Protein AF-A0A704MMH8-F1 (afdb_monomer)

Organism: Salmonella enteritidis (NCBI:txid149539)

Structure (mmCIF, N/CA/C/O backbone):
data_AF-A0A704MMH8-F1
#
_entry.id   AF-A0A704MMH8-F1
#
loop_
_atom_site.group_PDB
_atom_site.id
_atom_site.type_symbol
_atom_site.label_atom_id
_atom_site.label_alt_id
_atom_site.label_comp_id
_atom_site.label_asym_id
_atom_site.label_entity_id
_atom_site.label_seq_id
_atom_site.pdbx_PDB_ins_code
_atom_site.Cartn_x
_atom_site.Cartn_y
_atom_site.Cartn_z
_atom_site.occupancy
_atom_site.B_iso_or_equiv
_atom_site.auth_seq_id
_atom_site.auth_comp_id
_atom_site.auth_asym_id
_atom_site.auth_atom_id
_atom_site.pdbx_PDB_model_num
ATOM 1 N N . PHE A 1 1 ? -13.228 -9.363 5.019 1.00 64.56 1 PHE A N 1
ATOM 2 C CA . PHE A 1 1 ? -12.837 -8.396 3.980 1.00 64.56 1 PHE A CA 1
ATOM 3 C C . PHE A 1 1 ? -13.178 -9.003 2.636 1.00 64.56 1 PHE A C 1
ATOM 5 O O . PHE A 1 1 ? -12.775 -10.133 2.388 1.00 64.56 1 PHE A O 1
ATOM 12 N N . ASP A 1 2 ? -13.989 -8.310 1.846 1.00 68.62 2 ASP A N 1
ATOM 13 C CA . ASP A 1 2 ? -14.517 -8.799 0.573 1.00 68.62 2 ASP A CA 1
ATOM 14 C C . ASP A 1 2 ? -13.722 -8.153 -0.567 1.00 68.62 2 ASP A C 1
ATOM 16 O O . ASP A 1 2 ? -13.840 -6.949 -0.793 1.00 68.62 2 ASP A O 1
ATOM 20 N N . ARG A 1 3 ? -12.844 -8.932 -1.209 1.00 72.62 3 ARG A N 1
ATOM 21 C CA . ARG A 1 3 ? -11.916 -8.422 -2.233 1.00 72.62 3 ARG A CA 1
ATOM 22 C C . ARG A 1 3 ? -12.641 -7.973 -3.492 1.00 72.62 3 ARG A C 1
ATOM 24 O O . ARG A 1 3 ? -12.221 -7.005 -4.108 1.00 72.62 3 ARG A O 1
ATOM 31 N N . GLU A 1 4 ? -13.731 -8.652 -3.834 1.00 70.75 4 GLU A N 1
ATOM 32 C CA . GLU A 1 4 ? -14.473 -8.438 -5.080 1.00 70.75 4 GLU A CA 1
ATOM 33 C C . GLU A 1 4 ? -15.252 -7.119 -5.075 1.00 70.75 4 GLU A C 1
ATOM 35 O O . GLU A 1 4 ? -15.656 -6.624 -6.123 1.00 70.75 4 GLU A O 1
ATOM 40 N N . LYS A 1 5 ? -15.443 -6.520 -3.894 1.00 70.69 5 LYS A N 1
ATOM 41 C CA . LYS A 1 5 ? -16.101 -5.218 -3.733 1.00 70.69 5 LYS A CA 1
ATOM 42 C C . LYS A 1 5 ? -15.167 -4.025 -3.889 1.00 70.69 5 LYS A C 1
ATOM 44 O O . LYS A 1 5 ? -15.641 -2.891 -3.864 1.00 70.69 5 LYS A O 1
ATOM 49 N N . LEU A 1 6 ? -13.862 -4.256 -3.995 1.00 72.88 6 LEU A N 1
ATOM 50 C CA . LEU A 1 6 ? -12.906 -3.194 -4.258 1.00 72.88 6 LEU A CA 1
ATOM 51 C C . LEU A 1 6 ? -12.642 -3.114 -5.758 1.00 72.88 6 LEU A C 1
ATOM 53 O O . LEU A 1 6 ? -12.224 -4.090 -6.371 1.00 72.88 6 LEU A O 1
ATOM 57 N N . ASP A 1 7 ? -12.861 -1.932 -6.327 1.00 77.81 7 ASP A N 1
ATOM 58 C CA . ASP A 1 7 ? -12.500 -1.621 -7.709 1.00 77.81 7 ASP A CA 1
ATOM 59 C C . ASP A 1 7 ? -10.983 -1.395 -7.801 1.00 77.81 7 ASP A C 1
ATOM 61 O O . ASP A 1 7 ? -10.480 -0.270 -7.742 1.00 77.81 7 ASP A O 1
ATOM 65 N N . VAL A 1 8 ? -10.241 -2.503 -7.793 1.00 83.88 8 VAL A N 1
ATOM 66 C CA . VAL A 1 8 ? -8.775 -2.538 -7.763 1.00 83.88 8 VAL A CA 1
ATOM 67 C C . VAL A 1 8 ? -8.251 -3.395 -8.899 1.00 83.88 8 VAL A C 1
ATOM 69 O O . VAL A 1 8 ? -8.854 -4.389 -9.296 1.00 83.88 8 VAL A O 1
ATOM 72 N N . TYR A 1 9 ? -7.082 -3.025 -9.402 1.00 85.00 9 TYR A N 1
ATOM 73 C CA . TYR A 1 9 ? -6.394 -3.799 -10.415 1.00 85.00 9 TYR A CA 1
ATOM 74 C C . TYR A 1 9 ? -5.777 -5.063 -9.814 1.00 85.00 9 TYR A C 1
ATOM 76 O O . TYR A 1 9 ? -5.011 -5.000 -8.847 1.00 85.00 9 TYR A O 1
ATOM 84 N N . ASP A 1 10 ? -6.099 -6.203 -10.425 1.00 82.25 10 ASP A N 1
ATOM 85 C CA . ASP A 1 10 ? -5.516 -7.503 -10.105 1.00 82.25 10 ASP A CA 1
ATOM 86 C C . ASP A 1 10 ? -4.273 -7.739 -10.973 1.00 82.25 10 ASP A C 1
ATOM 88 O O . ASP A 1 10 ? -4.335 -8.249 -12.095 1.00 82.25 10 ASP A O 1
ATOM 92 N N . GLY A 1 11 ? -3.124 -7.270 -10.486 1.00 84.62 11 GLY A N 1
ATOM 93 C CA . GLY A 1 11 ? -1.862 -7.411 -11.194 1.00 84.62 11 GLY A CA 1
ATOM 94 C C . GLY A 1 11 ? -0.656 -6.899 -10.417 1.00 84.62 11 GLY A C 1
ATOM 95 O O . GLY A 1 11 ? -0.699 -6.652 -9.214 1.00 84.62 11 GLY A O 1
ATOM 96 N N . ILE A 1 12 ? 0.462 -6.765 -11.130 1.00 86.75 12 ILE A N 1
ATOM 97 C CA . ILE A 1 12 ? 1.736 -6.328 -10.556 1.00 86.75 12 ILE A CA 1
ATOM 98 C C . ILE A 1 12 ? 1.635 -4.860 -10.126 1.00 86.75 12 ILE A C 1
ATOM 100 O O . ILE A 1 12 ? 1.254 -3.997 -10.918 1.00 86.75 12 ILE A O 1
ATOM 104 N N . ILE A 1 13 ? 2.056 -4.588 -8.891 1.00 87.88 13 ILE A N 1
ATOM 105 C CA . ILE A 1 13 ? 2.266 -3.230 -8.377 1.00 87.88 13 ILE A CA 1
ATOM 106 C C . ILE A 1 13 ? 3.458 -2.618 -9.116 1.00 87.88 13 ILE A C 1
ATOM 108 O O . ILE A 1 13 ? 4.586 -3.088 -8.981 1.00 87.88 13 ILE A O 1
ATOM 112 N N . GLY A 1 14 ? 3.234 -1.572 -9.901 1.00 82.19 14 GLY A N 1
ATOM 113 C CA . GLY A 1 14 ? 4.299 -0.935 -10.661 1.00 82.19 14 GLY A CA 1
ATOM 114 C C . GLY A 1 14 ? 3.863 0.367 -11.312 1.00 82.19 14 GLY A C 1
ATOM 115 O O . GLY A 1 14 ? 2.699 0.763 -11.249 1.00 82.19 14 GLY A O 1
ATOM 116 N N . ASN A 1 15 ? 4.818 1.027 -11.968 1.00 75.38 15 ASN A N 1
ATOM 117 C CA . ASN A 1 15 ? 4.603 2.295 -12.664 1.00 75.38 15 ASN A CA 1
ATOM 118 C C . ASN A 1 15 ? 3.750 2.080 -13.923 1.00 75.38 15 ASN A C 1
ATOM 120 O O . ASN A 1 15 ? 4.253 2.085 -15.048 1.00 75.38 15 ASN A O 1
ATOM 124 N N . ASN A 1 16 ? 2.452 1.854 -13.730 1.00 80.06 16 ASN A N 1
ATOM 125 C CA . ASN A 1 16 ? 1.509 1.686 -14.815 1.00 80.06 16 ASN A CA 1
ATOM 126 C C . ASN A 1 16 ? 1.147 3.054 -15.389 1.00 80.06 16 ASN A C 1
ATOM 128 O O . ASN A 1 16 ? 0.755 3.962 -14.659 1.00 80.06 16 ASN A O 1
ATOM 132 N N . LEU A 1 17 ? 1.274 3.209 -16.706 1.00 78.19 17 LEU A N 1
ATOM 133 C CA . LEU A 1 17 ? 0.898 4.455 -17.372 1.00 78.19 17 LEU A CA 1
ATOM 134 C C . LEU A 1 17 ? -0.617 4.675 -17.338 1.00 78.19 17 LEU A C 1
ATOM 136 O O . LEU A 1 17 ? -1.048 5.822 -17.304 1.00 78.19 17 LEU A O 1
ATOM 140 N N . ASP A 1 18 ? -1.404 3.601 -17.288 1.00 80.81 18 ASP A N 1
ATOM 141 C CA . ASP A 1 18 ? -2.860 3.659 -17.191 1.00 80.81 18 ASP A CA 1
ATOM 142 C C . ASP A 1 18 ? -3.286 3.852 -15.718 1.00 80.81 18 ASP A C 1
ATOM 144 O O . ASP A 1 18 ? -3.025 2.960 -14.900 1.00 80.81 18 ASP A O 1
ATOM 148 N N . PRO A 1 19 ? -3.898 4.995 -15.340 1.00 78.69 19 PRO A N 1
ATOM 149 C CA . PRO A 1 19 ? -4.248 5.283 -13.949 1.00 78.69 19 PRO A CA 1
ATOM 150 C C . PRO A 1 19 ? -5.188 4.254 -13.314 1.00 78.69 19 PRO A C 1
ATOM 152 O O . PRO A 1 19 ? -5.055 3.974 -12.120 1.00 78.69 19 PRO A O 1
ATOM 155 N N . LYS A 1 20 ? -6.061 3.606 -14.097 1.00 79.06 20 LYS A N 1
ATOM 156 C CA . LYS A 1 20 ? -6.966 2.553 -13.599 1.00 79.06 20 LYS A CA 1
ATOM 157 C C . LYS A 1 20 ? -6.230 1.326 -13.043 1.00 79.06 20 LYS A C 1
ATOM 159 O O . LYS A 1 20 ? -6.789 0.554 -12.276 1.00 79.06 20 LYS A O 1
ATOM 164 N N . HIS A 1 21 ? -4.963 1.145 -13.416 1.00 85.81 21 HIS A N 1
ATOM 165 C CA . HIS A 1 21 ? -4.121 0.043 -12.955 1.00 85.81 21 HIS A CA 1
ATOM 166 C C . HIS A 1 21 ? -3.190 0.424 -11.795 1.00 85.81 21 HIS A C 1
ATOM 168 O O . HIS A 1 21 ? -2.316 -0.359 -11.423 1.00 85.81 21 HIS A O 1
ATOM 174 N N . ARG A 1 22 ? -3.321 1.637 -11.247 1.00 85.12 22 ARG A N 1
ATOM 175 C CA . ARG A 1 22 ? -2.419 2.151 -10.205 1.00 85.12 22 ARG A CA 1
ATOM 176 C C . ARG A 1 22 ? -2.924 1.932 -8.786 1.00 85.12 22 ARG A C 1
ATOM 178 O O . ARG A 1 22 ? -2.153 2.137 -7.853 1.00 85.12 22 ARG A O 1
ATOM 185 N N . LEU A 1 23 ? -4.182 1.525 -8.612 1.00 88.69 23 LEU A N 1
ATOM 186 C CA . LEU A 1 23 ? -4.711 1.057 -7.335 1.00 88.69 23 LEU A CA 1
ATOM 187 C C . LEU A 1 23 ? -4.742 -0.471 -7.340 1.00 88.69 23 LEU A C 1
ATOM 189 O O . LEU A 1 23 ? -5.455 -1.074 -8.134 1.00 88.69 23 LEU A O 1
ATOM 193 N N . THR A 1 24 ? -3.971 -1.090 -6.456 1.00 89.88 24 THR A N 1
ATOM 194 C CA . THR A 1 24 ? -3.752 -2.543 -6.428 1.00 89.88 24 THR A CA 1
ATOM 195 C C . THR A 1 24 ? -3.948 -3.091 -5.029 1.00 89.88 24 THR A C 1
ATOM 197 O O . THR A 1 24 ? -3.633 -2.425 -4.044 1.00 89.88 24 THR A O 1
ATOM 200 N N . LEU A 1 25 ? -4.452 -4.317 -4.936 1.00 90.25 25 LEU A N 1
ATOM 201 C CA . LEU A 1 25 ? -4.555 -5.062 -3.689 1.00 90.25 25 LEU A CA 1
ATOM 202 C C . LEU A 1 25 ? -3.637 -6.281 -3.777 1.00 90.25 25 LEU A C 1
ATOM 204 O O . LEU A 1 25 ? -3.684 -7.022 -4.754 1.00 90.25 25 LEU A O 1
ATOM 208 N N . SER A 1 26 ? -2.785 -6.502 -2.782 1.00 91.25 26 SER A N 1
ATOM 209 C CA . SER A 1 26 ? -1.818 -7.600 -2.821 1.00 91.25 26 SER A CA 1
ATOM 210 C C . SER A 1 26 ? -1.654 -8.288 -1.478 1.00 91.25 26 SER A C 1
ATOM 212 O O . SER A 1 26 ? -1.543 -7.646 -0.432 1.00 91.25 26 SER A O 1
ATOM 214 N N . ASP A 1 27 ? -1.596 -9.615 -1.536 1.00 92.19 27 ASP A N 1
ATOM 215 C CA . ASP A 1 27 ? -1.151 -10.447 -0.426 1.00 92.19 27 ASP A CA 1
ATOM 216 C C . ASP A 1 27 ? 0.331 -10.231 -0.144 1.00 92.19 27 ASP A C 1
ATOM 218 O O . ASP A 1 27 ? 1.151 -10.120 -1.061 1.00 92.19 27 ASP A O 1
ATOM 222 N N . ILE A 1 28 ? 0.679 -10.215 1.140 1.00 94.81 28 ILE A N 1
ATOM 223 C CA . ILE A 1 28 ? 2.069 -10.090 1.554 1.00 94.81 28 ILE A CA 1
ATOM 224 C C . ILE A 1 28 ? 2.742 -11.448 1.616 1.00 94.81 28 ILE A C 1
ATOM 226 O O . ILE A 1 28 ? 2.326 -12.373 2.315 1.00 94.81 28 ILE A O 1
ATOM 230 N N . SER A 1 29 ? 3.833 -11.538 0.867 1.00 95.25 29 SER A N 1
ATOM 231 C CA . SER A 1 29 ? 4.735 -12.668 0.877 1.00 95.25 29 SER A CA 1
ATOM 232 C C . SER A 1 29 ? 5.761 -12.493 1.987 1.00 95.25 29 SER A C 1
ATOM 234 O O . SER A 1 29 ? 6.582 -11.575 1.989 1.00 95.25 29 SER A O 1
ATOM 236 N N . TYR A 1 30 ? 5.716 -13.409 2.942 1.00 95.06 30 TYR A N 1
ATOM 237 C CA . TYR A 1 30 ? 6.641 -13.450 4.062 1.00 95.06 30 TYR A CA 1
ATOM 238 C C . TYR A 1 30 ? 7.882 -14.254 3.667 1.00 95.06 30 TYR A C 1
ATOM 240 O O . TYR A 1 30 ? 7.824 -15.484 3.635 1.00 95.06 30 TYR A O 1
ATOM 248 N N . MET A 1 31 ? 8.978 -13.568 3.335 1.00 95.12 31 MET A N 1
ATOM 249 C CA . MET A 1 31 ? 10.180 -14.174 2.745 1.00 95.12 31 MET A CA 1
ATOM 250 C C . MET A 1 31 ? 11.439 -13.809 3.530 1.00 95.12 31 MET A C 1
ATOM 252 O O . MET A 1 31 ? 11.634 -12.646 3.884 1.00 95.12 31 MET A O 1
ATOM 256 N N . ASP A 1 32 ? 12.302 -14.792 3.793 1.00 94.19 32 ASP A N 1
ATOM 257 C CA . ASP A 1 32 ? 13.639 -14.528 4.327 1.00 94.19 32 ASP A CA 1
ATOM 258 C C . ASP A 1 32 ? 14.558 -13.895 3.271 1.00 94.19 32 ASP A C 1
ATOM 260 O O . ASP A 1 32 ? 14.278 -13.922 2.070 1.00 94.19 32 ASP A O 1
ATOM 264 N N . ILE A 1 33 ? 15.670 -13.318 3.733 1.00 92.38 33 ILE A N 1
ATOM 265 C CA . ILE A 1 33 ? 16.586 -12.560 2.877 1.00 92.38 33 ILE A CA 1
ATOM 266 C C . ILE A 1 33 ? 17.163 -13.400 1.731 1.00 92.38 33 ILE A C 1
ATOM 268 O O . ILE A 1 33 ? 17.268 -12.890 0.621 1.00 92.38 33 ILE A O 1
ATOM 272 N N . ASN A 1 34 ? 17.434 -14.691 1.943 1.00 94.94 34 ASN A N 1
ATOM 273 C CA . ASN A 1 34 ? 18.022 -15.543 0.908 1.00 94.94 34 ASN A CA 1
ATOM 274 C C . ASN A 1 34 ? 17.016 -15.801 -0.224 1.00 94.94 34 ASN A C 1
ATOM 276 O O . ASN A 1 34 ? 17.377 -15.843 -1.401 1.00 94.94 34 ASN A O 1
ATOM 280 N N . VAL A 1 35 ? 15.730 -15.952 0.115 1.00 95.50 35 VAL A N 1
ATOM 281 C CA . VAL A 1 35 ? 14.655 -16.080 -0.882 1.00 95.50 35 VAL A CA 1
ATOM 282 C C . VAL A 1 35 ? 14.514 -14.790 -1.690 1.00 95.50 35 VAL A C 1
ATOM 284 O O . VAL A 1 35 ? 14.378 -14.848 -2.914 1.00 95.50 35 VAL A O 1
ATOM 287 N N . ILE A 1 36 ? 14.589 -13.632 -1.029 1.00 93.38 36 ILE A N 1
ATOM 288 C CA . ILE A 1 36 ? 14.537 -12.321 -1.691 1.00 93.38 36 ILE A CA 1
ATOM 289 C C . ILE A 1 36 ? 15.719 -12.156 -2.646 1.00 93.38 36 ILE A C 1
ATOM 291 O O . ILE A 1 36 ? 15.515 -11.776 -3.797 1.00 93.38 36 ILE A O 1
ATOM 295 N N . GLU A 1 37 ? 16.933 -12.476 -2.198 1.00 93.94 37 GLU A N 1
ATOM 296 C CA . GLU A 1 37 ? 18.148 -12.415 -3.014 1.00 93.94 37 GLU A CA 1
ATOM 297 C C . GLU A 1 37 ? 18.024 -13.306 -4.252 1.00 93.94 37 GLU A C 1
ATOM 299 O O . GLU A 1 37 ? 18.218 -12.831 -5.370 1.00 93.94 37 GLU A O 1
ATOM 304 N N . CYS A 1 38 ? 17.570 -14.552 -4.089 1.00 95.00 38 CYS A N 1
ATOM 305 C CA . CYS A 1 38 ? 17.352 -15.462 -5.211 1.00 95.00 38 CYS A CA 1
ATOM 306 C C . CYS A 1 38 ? 16.326 -14.914 -6.224 1.00 95.00 38 CYS A C 1
ATOM 308 O O . CYS A 1 38 ? 16.518 -15.010 -7.441 1.00 95.00 38 CYS A O 1
ATOM 310 N N . LEU A 1 39 ? 15.225 -14.314 -5.757 1.00 93.75 39 LEU A N 1
ATOM 311 C CA . LEU A 1 39 ? 14.230 -13.692 -6.638 1.00 93.75 39 LEU A CA 1
ATOM 312 C C . LEU A 1 39 ? 14.785 -12.454 -7.348 1.00 93.75 39 LEU A C 1
ATOM 314 O O . LEU A 1 39 ? 14.569 -12.299 -8.553 1.00 93.75 39 LEU A O 1
ATOM 318 N N . ALA A 1 40 ? 15.524 -11.605 -6.635 1.00 92.00 40 ALA A N 1
ATOM 319 C CA . ALA A 1 40 ? 16.163 -10.425 -7.201 1.00 92.00 40 ALA A CA 1
ATOM 320 C C . ALA A 1 40 ? 17.180 -10.814 -8.284 1.00 92.00 40 ALA A C 1
ATOM 322 O O . ALA A 1 40 ? 17.132 -10.274 -9.389 1.00 92.00 40 ALA A O 1
ATOM 323 N N . GLU A 1 41 ? 18.034 -11.807 -8.029 1.00 92.56 41 GLU A N 1
ATOM 324 C CA . GLU A 1 41 ? 18.988 -12.340 -9.007 1.00 92.56 41 GLU A CA 1
ATOM 325 C C . GLU A 1 41 ? 18.291 -12.879 -10.259 1.00 92.56 41 GLU A C 1
ATOM 327 O O . GLU A 1 41 ? 18.701 -12.576 -11.384 1.00 92.56 41 GLU A O 1
ATOM 332 N N . ARG A 1 42 ? 17.201 -13.639 -10.091 1.00 92.50 42 ARG A N 1
ATOM 333 C CA . ARG A 1 42 ? 16.393 -14.142 -11.213 1.00 92.50 42 ARG A CA 1
ATOM 334 C C . ARG A 1 42 ? 15.792 -13.011 -12.043 1.00 92.50 42 ARG A C 1
ATOM 336 O O . ARG A 1 42 ? 15.833 -13.084 -13.274 1.00 92.50 42 ARG A O 1
ATOM 343 N N . ILE A 1 43 ? 15.252 -11.975 -11.396 1.00 91.12 43 ILE A N 1
ATOM 344 C CA . ILE A 1 43 ? 14.722 -10.787 -12.077 1.00 91.12 43 ILE A CA 1
ATOM 345 C C . ILE A 1 43 ? 15.854 -10.104 -12.851 1.00 91.12 43 ILE A C 1
ATOM 347 O O . ILE A 1 43 ? 15.756 -9.961 -14.067 1.00 91.12 43 ILE A O 1
ATOM 351 N N . LEU A 1 44 ? 16.960 -9.753 -12.195 1.00 89.12 44 LEU A N 1
ATOM 352 C CA . LEU A 1 44 ? 18.075 -9.031 -12.816 1.00 89.12 44 LEU A CA 1
ATOM 353 C C . LEU A 1 44 ? 18.706 -9.807 -13.981 1.00 89.12 44 LEU A C 1
ATOM 355 O O . LEU A 1 44 ? 19.016 -9.220 -15.019 1.00 89.12 44 LEU A O 1
ATOM 359 N N . SER A 1 45 ? 18.833 -11.130 -13.859 1.00 90.12 45 SER A N 1
ATOM 360 C CA . SER A 1 45 ? 19.408 -11.994 -14.899 1.00 90.12 45 SER A CA 1
ATOM 361 C C . SER A 1 45 ? 18.595 -11.970 -16.193 1.00 90.12 45 SER A C 1
ATOM 363 O O . SER A 1 45 ? 19.168 -11.875 -17.284 1.00 90.12 45 SER A O 1
ATOM 365 N N . ARG A 1 46 ? 17.257 -11.977 -16.080 1.00 89.12 46 ARG A N 1
ATOM 366 C CA . ARG A 1 46 ? 16.328 -11.867 -17.219 1.00 89.12 46 ARG A CA 1
ATOM 367 C C . ARG A 1 46 ? 16.530 -10.574 -18.011 1.00 89.12 46 ARG A C 1
ATOM 369 O O . ARG A 1 46 ? 16.301 -10.558 -19.218 1.00 89.12 46 ARG A O 1
ATOM 376 N N . TYR A 1 47 ? 16.989 -9.517 -17.347 1.00 86.81 47 TYR A N 1
ATOM 377 C CA . TYR A 1 47 ? 17.190 -8.193 -17.927 1.00 86.81 47 TYR A CA 1
ATOM 378 C C . TYR A 1 47 ? 18.670 -7.797 -18.053 1.00 86.81 47 TYR A C 1
ATOM 380 O O . TYR A 1 47 ? 18.985 -6.629 -18.268 1.00 86.81 47 TYR A O 1
ATOM 388 N N . SER A 1 48 ? 19.596 -8.757 -17.984 1.00 83.69 48 SER A N 1
ATOM 389 C CA . SER A 1 48 ? 21.048 -8.512 -18.055 1.00 83.69 48 SER A CA 1
ATOM 390 C C . SER A 1 48 ? 21.499 -7.755 -19.317 1.00 83.69 48 SER A C 1
ATOM 392 O O . SER A 1 48 ? 22.490 -7.023 -19.291 1.00 83.69 48 SER A O 1
ATOM 394 N N . PHE A 1 49 ? 20.740 -7.855 -20.413 1.00 81.12 49 PHE A N 1
ATOM 395 C CA . PHE A 1 49 ? 20.973 -7.108 -21.652 1.00 81.12 49 PHE A CA 1
ATOM 396 C C . PHE A 1 49 ? 20.746 -5.591 -21.516 1.00 81.12 49 PHE A C 1
ATOM 398 O O . PHE A 1 49 ? 21.327 -4.828 -22.285 1.00 81.12 49 PHE A O 1
ATOM 405 N N . ILE A 1 50 ? 19.938 -5.139 -20.548 1.00 80.06 50 ILE A N 1
ATOM 406 C CA . ILE A 1 50 ? 19.676 -3.711 -20.304 1.00 80.06 50 ILE A CA 1
ATOM 407 C C . ILE A 1 50 ? 20.976 -2.994 -19.924 1.00 80.06 50 ILE A C 1
ATOM 409 O O . ILE A 1 50 ? 21.224 -1.886 -20.392 1.00 80.06 50 ILE A O 1
ATOM 413 N N . LYS A 1 51 ? 21.856 -3.645 -19.151 1.00 76.25 51 LYS A N 1
ATOM 414 C CA . LYS A 1 51 ? 23.177 -3.092 -18.814 1.00 76.25 51 LYS A CA 1
ATOM 415 C C . LYS A 1 51 ? 24.000 -2.806 -20.073 1.00 76.25 51 LYS A C 1
ATOM 417 O O . LYS A 1 51 ? 24.534 -1.713 -20.213 1.00 76.25 51 LYS A O 1
ATOM 422 N N . LYS A 1 52 ? 24.043 -3.760 -21.010 1.00 77.00 52 LYS A N 1
ATOM 423 C CA . LYS A 1 52 ? 24.749 -3.611 -22.296 1.00 77.00 52 LYS A CA 1
ATOM 424 C C . LYS A 1 52 ? 24.154 -2.489 -23.150 1.00 77.00 52 LYS A C 1
ATOM 426 O O . LYS A 1 52 ? 24.891 -1.732 -23.771 1.00 77.00 52 LYS A O 1
ATOM 431 N N . TYR A 1 53 ? 22.826 -2.350 -23.131 1.00 73.81 53 TYR A N 1
ATOM 432 C CA . TYR A 1 53 ? 22.122 -1.253 -23.796 1.00 73.81 53 TYR A CA 1
ATOM 433 C C . TYR A 1 53 ? 22.535 0.122 -23.247 1.00 73.81 53 TYR A C 1
ATOM 435 O O . TYR A 1 53 ? 22.954 0.975 -24.022 1.00 73.81 53 TYR A O 1
ATOM 443 N N . TYR A 1 54 ? 22.518 0.325 -21.924 1.00 69.94 54 TYR A N 1
ATOM 444 C CA . TYR A 1 54 ? 22.959 1.592 -21.315 1.00 69.94 54 TYR A CA 1
ATOM 445 C C . TYR A 1 54 ? 24.455 1.876 -21.497 1.00 69.94 54 TYR A C 1
ATOM 447 O O . TYR A 1 54 ? 24.856 3.036 -21.539 1.00 69.94 54 TYR A O 1
ATOM 455 N N . MET A 1 55 ? 25.284 0.837 -21.627 1.00 74.50 55 MET A N 1
ATOM 456 C CA . MET A 1 55 ? 26.713 0.977 -21.931 1.00 74.50 55 MET A CA 1
ATOM 457 C C . MET A 1 55 ? 26.992 1.285 -23.415 1.00 74.50 55 MET A C 1
ATOM 459 O O . MET A 1 55 ? 28.150 1.324 -23.816 1.00 74.50 55 MET A O 1
ATOM 463 N N . ASN A 1 56 ? 25.953 1.529 -24.226 1.00 69.25 56 ASN A N 1
ATOM 464 C CA . ASN A 1 56 ? 26.031 1.767 -25.672 1.00 69.25 56 ASN A CA 1
ATOM 465 C C . ASN A 1 56 ? 26.682 0.617 -26.465 1.00 69.25 56 ASN A C 1
ATOM 467 O O . ASN A 1 56 ? 27.062 0.797 -27.620 1.00 69.25 56 ASN A O 1
ATOM 471 N N . GLU A 1 57 ? 26.766 -0.585 -25.887 1.00 69.56 57 GLU A N 1
ATOM 472 C CA . GLU A 1 57 ? 27.222 -1.796 -26.588 1.00 69.56 57 GLU A CA 1
ATOM 473 C C . GLU A 1 57 ? 26.156 -2.316 -27.571 1.00 69.56 57 GLU A C 1
ATOM 475 O O . GLU A 1 57 ? 26.422 -3.187 -28.398 1.00 69.56 57 GLU A O 1
ATOM 480 N N . ILE A 1 58 ? 24.933 -1.783 -27.481 1.00 64.56 58 ILE A N 1
ATOM 481 C CA . ILE A 1 58 ? 23.802 -2.056 -28.368 1.00 64.56 58 ILE A CA 1
ATOM 482 C C . ILE A 1 58 ? 23.245 -0.703 -28.828 1.00 64.56 58 ILE A C 1
ATOM 484 O O . ILE A 1 58 ? 22.696 0.044 -28.022 1.00 64.56 58 ILE A O 1
ATOM 488 N N . ILE A 1 59 ? 23.363 -0.386 -30.120 1.00 58.19 59 ILE A N 1
ATOM 489 C CA . ILE A 1 59 ? 22.857 0.866 -30.705 1.00 58.19 59 ILE A CA 1
ATOM 490 C C . ILE A 1 59 ?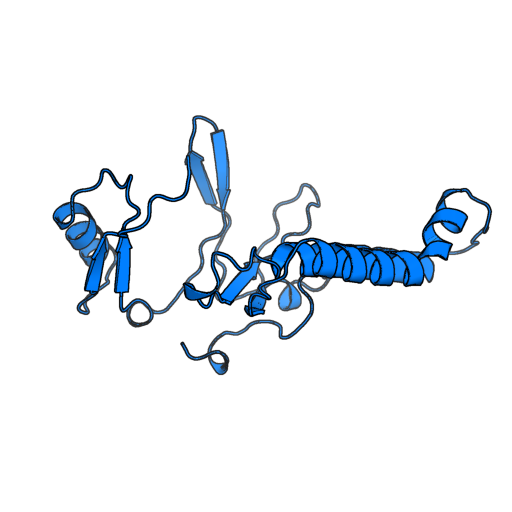 21.415 0.648 -31.179 1.00 58.19 59 ILE A C 1
ATOM 492 O O . ILE A 1 59 ? 21.146 -0.297 -31.919 1.00 58.19 59 ILE A O 1
ATOM 496 N N . SER A 1 60 ? 20.486 1.523 -30.782 1.00 57.12 60 SER A N 1
ATOM 497 C CA . SER A 1 60 ? 19.095 1.499 -31.255 1.00 57.12 60 SER A CA 1
ATOM 498 C C . SER A 1 60 ? 18.726 2.768 -32.018 1.00 57.12 60 SER A C 1
ATOM 500 O O . SER A 1 60 ? 19.107 3.869 -31.629 1.00 57.12 60 SER A O 1
ATOM 502 N N . THR A 1 61 ? 17.982 2.604 -33.114 1.00 57.47 61 THR A N 1
ATOM 503 C CA . THR A 1 61 ? 17.747 3.627 -34.144 1.00 57.47 61 THR A CA 1
ATOM 504 C C . THR A 1 61 ? 16.302 4.131 -34.258 1.00 57.47 61 THR A C 1
ATOM 506 O O . THR A 1 61 ? 15.986 4.785 -35.248 1.00 57.47 61 THR A O 1
ATOM 509 N N . SER A 1 62 ? 15.391 3.918 -33.296 1.00 53.16 62 SER A N 1
ATOM 510 C CA . SER A 1 62 ? 14.057 4.551 -33.410 1.00 53.16 62 SER A CA 1
ATOM 511 C C . SER A 1 62 ? 13.276 4.771 -32.107 1.00 53.16 62 SER A C 1
ATOM 513 O O . SER A 1 62 ? 13.534 4.145 -31.082 1.00 53.16 62 SER A O 1
ATOM 515 N N . LYS A 1 63 ? 12.326 5.721 -32.202 1.00 54.09 63 LYS A N 1
ATOM 516 C CA . LYS A 1 63 ? 11.344 6.184 -31.205 1.00 54.09 63 LYS A CA 1
ATOM 517 C C . LYS A 1 63 ? 10.678 5.018 -30.448 1.00 54.09 63 LYS A C 1
ATOM 519 O O . LYS A 1 63 ? 10.100 4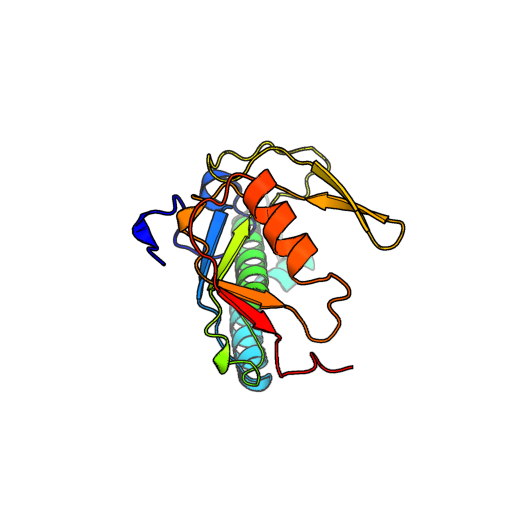.149 -31.085 1.00 54.09 63 LYS A O 1
ATOM 524 N N . PHE A 1 64 ? 10.722 5.079 -29.112 1.00 55.50 64 PHE A N 1
ATOM 525 C CA . PHE A 1 64 ? 10.209 4.099 -28.137 1.00 55.50 64 PHE A CA 1
ATOM 526 C C . PHE A 1 64 ? 10.654 2.659 -28.418 1.00 55.50 64 PHE A C 1
ATOM 528 O O . PHE A 1 64 ? 10.011 1.869 -29.108 1.00 55.50 64 PHE A O 1
ATOM 535 N N . ASN A 1 65 ? 11.819 2.337 -27.879 1.00 67.38 65 ASN A N 1
ATOM 536 C CA . ASN A 1 65 ? 12.550 1.128 -28.177 1.00 67.38 65 ASN A CA 1
ATOM 537 C C . ASN A 1 65 ? 11.965 -0.065 -27.394 1.00 67.38 65 ASN A C 1
ATOM 539 O O . ASN A 1 65 ? 11.535 0.079 -26.253 1.00 67.38 65 ASN A O 1
ATOM 543 N N . ARG A 1 66 ? 12.019 -1.285 -27.951 1.00 68.44 66 ARG A N 1
ATOM 544 C CA . ARG A 1 66 ? 11.664 -2.555 -27.269 1.00 68.44 66 ARG A CA 1
ATOM 545 C C . ARG A 1 66 ? 12.268 -2.670 -25.858 1.00 68.44 66 ARG A C 1
ATOM 547 O O . ARG A 1 66 ? 11.688 -3.306 -24.984 1.00 68.44 66 ARG A O 1
ATOM 554 N N . TYR A 1 67 ? 13.424 -2.047 -25.653 1.00 76.81 67 TYR A N 1
ATOM 555 C CA . TYR A 1 67 ? 14.163 -2.029 -24.396 1.00 76.81 67 TYR A CA 1
ATOM 556 C C . TYR A 1 67 ? 13.503 -1.134 -23.340 1.00 76.81 67 TYR A C 1
ATOM 558 O O . TYR A 1 67 ? 13.545 -1.498 -22.172 1.00 76.81 67 TYR A O 1
ATOM 566 N N . ASP A 1 68 ? 12.822 -0.049 -23.724 1.00 76.56 68 ASP A N 1
ATOM 567 C CA . ASP A 1 68 ? 12.097 0.829 -22.791 1.00 76.56 68 ASP A CA 1
ATOM 568 C C . ASP A 1 68 ? 10.975 0.051 -22.095 1.00 76.56 68 ASP A C 1
ATOM 570 O O . ASP A 1 68 ? 10.818 0.123 -20.877 1.00 76.56 68 ASP A O 1
ATOM 574 N N . LYS A 1 69 ? 10.259 -0.797 -22.848 1.00 80.19 69 LYS A N 1
ATOM 575 C CA . LYS A 1 69 ? 9.265 -1.716 -22.280 1.00 80.19 69 LYS A CA 1
ATOM 576 C C . LYS A 1 69 ? 9.901 -2.677 -21.273 1.00 80.19 69 LYS A C 1
ATOM 578 O O . LYS A 1 69 ? 9.378 -2.841 -20.178 1.00 80.19 69 LYS A O 1
ATOM 583 N N . CYS A 1 70 ? 11.041 -3.278 -21.612 1.00 85.19 70 CYS A N 1
ATOM 584 C CA . CYS A 1 70 ? 11.747 -4.176 -20.698 1.00 85.19 70 CYS A CA 1
ATOM 585 C C . CYS A 1 70 ? 12.275 -3.457 -19.444 1.00 85.19 70 CYS A C 1
ATOM 587 O O . CYS A 1 70 ? 12.281 -4.049 -18.370 1.00 85.19 70 CYS A O 1
ATOM 589 N N . ILE A 1 71 ? 12.692 -2.193 -19.558 1.00 84.19 71 ILE A N 1
ATOM 590 C CA . ILE A 1 71 ? 13.103 -1.361 -18.419 1.00 84.19 71 ILE A CA 1
ATOM 591 C C . ILE A 1 71 ? 11.903 -1.090 -17.505 1.00 84.19 71 ILE A C 1
ATOM 593 O O . ILE A 1 71 ? 12.006 -1.281 -16.296 1.00 84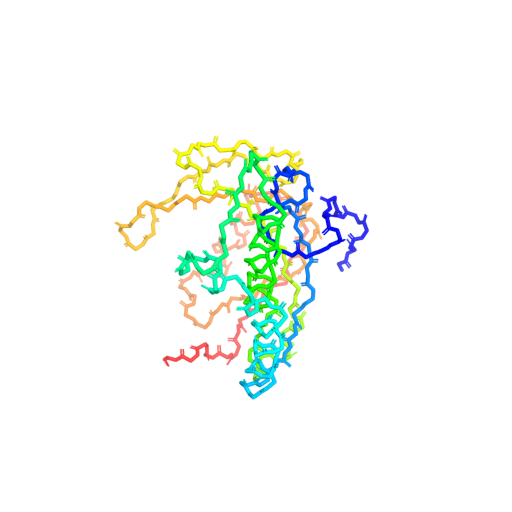.19 71 ILE A O 1
ATOM 597 N N . LEU A 1 72 ? 10.754 -0.705 -18.066 1.00 83.69 72 LEU A N 1
ATOM 598 C CA . LEU A 1 72 ? 9.525 -0.489 -17.295 1.00 83.69 72 LEU A CA 1
ATOM 599 C C . LEU A 1 72 ? 9.041 -1.775 -16.609 1.00 83.69 72 LEU A C 1
ATOM 601 O O . LEU A 1 72 ? 8.622 -1.734 -15.450 1.00 83.69 72 LEU A O 1
ATOM 605 N N . GLU A 1 73 ? 9.141 -2.921 -17.287 1.00 87.12 73 GLU A N 1
ATOM 606 C CA . GLU A 1 73 ? 8.851 -4.234 -16.704 1.00 87.12 73 GLU A CA 1
ATOM 607 C C . GLU A 1 73 ? 9.821 -4.566 -15.562 1.00 87.12 73 GLU A C 1
ATOM 609 O O . GLU A 1 73 ? 9.376 -5.002 -14.501 1.00 87.12 73 GLU A O 1
ATOM 614 N N . LEU A 1 74 ? 11.128 -4.337 -15.729 1.00 89.69 74 LEU A N 1
ATOM 615 C CA . LEU A 1 74 ? 12.113 -4.519 -14.659 1.00 89.69 74 LEU A CA 1
ATOM 616 C C . LEU A 1 74 ? 11.773 -3.646 -13.442 1.00 89.69 74 LEU A C 1
ATOM 618 O O . LEU A 1 74 ? 11.668 -4.170 -12.336 1.00 89.69 74 LEU A O 1
ATOM 622 N N . ILE A 1 75 ? 11.547 -2.345 -13.646 1.00 88.19 75 ILE A N 1
ATOM 623 C CA . ILE A 1 75 ? 11.191 -1.403 -12.575 1.00 88.19 75 ILE A CA 1
ATOM 624 C C . ILE A 1 75 ? 9.928 -1.874 -11.846 1.00 88.19 75 ILE A C 1
ATOM 626 O O . ILE A 1 75 ? 9.920 -1.935 -10.619 1.00 88.19 75 ILE A O 1
ATOM 630 N N . SER A 1 76 ? 8.891 -2.272 -12.585 1.00 88.81 76 SER A N 1
ATOM 631 C CA . SER A 1 76 ? 7.636 -2.762 -12.001 1.00 88.81 76 SER A CA 1
ATOM 632 C C . SER A 1 76 ? 7.834 -4.046 -11.191 1.00 88.81 76 SER A C 1
ATOM 634 O O . SER A 1 76 ? 7.291 -4.159 -10.101 1.00 88.81 76 SER A O 1
ATOM 636 N N . ASN A 1 77 ? 8.662 -4.989 -11.656 1.00 91.56 77 ASN A N 1
ATOM 637 C CA . ASN A 1 77 ? 8.973 -6.205 -10.893 1.00 91.56 77 ASN A CA 1
ATOM 638 C C . ASN A 1 77 ? 9.710 -5.899 -9.580 1.00 91.56 77 ASN A C 1
ATOM 640 O O . ASN A 1 77 ? 9.418 -6.515 -8.558 1.00 91.56 77 ASN A O 1
ATOM 644 N N . ILE A 1 78 ? 10.651 -4.950 -9.598 1.00 91.19 78 ILE A N 1
ATOM 645 C CA . ILE A 1 78 ? 11.388 -4.543 -8.394 1.00 91.19 78 ILE A CA 1
ATOM 646 C C . ILE A 1 78 ? 10.472 -3.816 -7.407 1.00 91.19 78 ILE A C 1
ATOM 648 O O . ILE A 1 78 ? 10.501 -4.125 -6.216 1.00 91.19 78 ILE A O 1
ATOM 652 N N . ILE A 1 79 ? 9.642 -2.886 -7.892 1.00 91.69 79 ILE A N 1
ATOM 653 C CA . ILE A 1 79 ? 8.644 -2.191 -7.070 1.00 91.69 79 ILE A CA 1
ATOM 654 C C . ILE A 1 79 ? 7.704 -3.212 -6.440 1.00 91.69 79 ILE A C 1
ATOM 656 O O . ILE A 1 79 ? 7.566 -3.222 -5.223 1.00 91.69 79 ILE A O 1
ATOM 660 N N . HIS A 1 80 ? 7.134 -4.114 -7.237 1.00 92.50 80 HIS A N 1
ATOM 661 C CA . HIS A 1 80 ? 6.249 -5.153 -6.738 1.00 92.50 80 HIS A CA 1
ATOM 662 C C . HIS A 1 80 ? 6.910 -5.998 -5.657 1.00 92.50 80 HIS A C 1
ATOM 664 O O . HIS A 1 80 ? 6.365 -6.085 -4.565 1.00 92.50 80 HIS A O 1
ATOM 670 N N . LEU A 1 81 ? 8.108 -6.538 -5.913 1.00 93.06 81 LEU A N 1
ATOM 671 C CA . LEU A 1 81 ? 8.822 -7.362 -4.940 1.00 93.06 81 LEU A CA 1
ATOM 672 C C . LEU A 1 81 ? 9.058 -6.606 -3.625 1.00 93.06 81 LEU A C 1
ATOM 674 O O . LEU A 1 81 ? 8.804 -7.153 -2.555 1.00 93.06 81 LEU A O 1
ATOM 678 N N . ASN A 1 82 ? 9.492 -5.346 -3.689 1.00 91.75 82 ASN A N 1
ATOM 679 C CA . ASN A 1 82 ? 9.674 -4.511 -2.502 1.00 91.75 82 ASN A CA 1
ATOM 680 C C . ASN A 1 82 ? 8.344 -4.277 -1.764 1.00 91.75 82 ASN A C 1
ATOM 682 O O . ASN A 1 82 ? 8.251 -4.400 -0.544 1.00 91.75 82 ASN A O 1
ATOM 686 N N . THR A 1 83 ? 7.285 -3.971 -2.510 1.00 92.75 83 THR A N 1
ATOM 687 C CA . THR A 1 83 ? 5.981 -3.620 -1.956 1.00 92.75 83 THR A CA 1
ATOM 688 C C . THR A 1 83 ? 5.186 -4.826 -1.460 1.00 92.75 83 THR A C 1
ATOM 690 O O . THR A 1 83 ? 4.342 -4.644 -0.591 1.00 92.75 83 THR A O 1
ATOM 693 N N . THR A 1 84 ? 5.436 -6.048 -1.926 1.00 94.44 84 THR A N 1
ATOM 694 C CA . THR A 1 84 ? 4.699 -7.247 -1.482 1.00 94.44 84 THR A CA 1
ATOM 695 C C . THR A 1 84 ? 5.490 -8.149 -0.548 1.00 94.44 84 THR A C 1
ATOM 697 O O . THR A 1 84 ? 4.974 -9.184 -0.136 1.00 94.44 84 THR A O 1
ATOM 700 N N . THR A 1 85 ? 6.719 -7.782 -0.183 1.00 94.56 85 THR A N 1
ATOM 701 C CA . THR A 1 85 ? 7.548 -8.598 0.709 1.00 94.56 85 THR A CA 1
ATOM 702 C C . THR A 1 85 ? 7.555 -8.057 2.135 1.00 94.56 85 THR A C 1
ATOM 704 O O . THR A 1 85 ? 7.519 -6.845 2.374 1.00 94.56 85 THR A O 1
ATOM 707 N N . LYS A 1 86 ? 7.603 -8.972 3.107 1.00 93.88 86 LYS A N 1
ATOM 708 C CA . LYS A 1 86 ? 7.799 -8.667 4.528 1.00 93.88 86 LYS A CA 1
ATOM 709 C C . LYS A 1 86 ? 8.629 -9.752 5.209 1.00 93.88 86 LYS A C 1
ATOM 711 O O . LYS A 1 86 ? 8.648 -10.902 4.776 1.00 93.88 86 LYS A O 1
ATOM 716 N N . ASN A 1 87 ? 9.303 -9.387 6.296 1.00 92.12 87 ASN A N 1
ATOM 717 C CA . ASN A 1 87 ? 10.070 -10.330 7.105 1.00 92.12 87 ASN A CA 1
ATOM 718 C C . ASN A 1 87 ? 9.138 -11.413 7.716 1.00 92.12 87 ASN A C 1
ATOM 720 O O . ASN A 1 87 ? 8.089 -11.053 8.262 1.00 92.12 87 ASN A O 1
ATOM 724 N N . PRO A 1 88 ? 9.502 -12.714 7.675 1.00 93.06 88 PRO A N 1
ATOM 725 C CA . PRO A 1 88 ? 8.712 -13.810 8.241 1.00 93.06 88 PRO A CA 1
ATOM 726 C C . PRO A 1 88 ? 8.366 -13.679 9.724 1.00 93.06 88 PRO A C 1
ATOM 728 O O . PRO A 1 88 ? 7.396 -14.291 10.164 1.00 93.06 88 PRO A O 1
ATOM 731 N N . ALA A 1 89 ? 9.107 -12.867 10.480 1.00 87.81 89 ALA A N 1
ATOM 732 C CA . ALA A 1 89 ? 8.825 -12.573 11.882 1.00 87.81 89 ALA A CA 1
ATOM 733 C C . ALA A 1 89 ? 7.471 -11.875 12.128 1.00 87.81 89 ALA A C 1
ATOM 735 O O . ALA A 1 89 ? 7.063 -11.806 13.276 1.00 87.81 89 ALA A O 1
ATOM 736 N N . PHE A 1 90 ? 6.801 -11.377 11.078 1.00 88.06 90 PHE A N 1
ATOM 737 C CA . PHE A 1 90 ? 5.502 -10.687 11.149 1.00 88.06 90 PHE A CA 1
ATOM 738 C C . PHE A 1 90 ? 4.348 -11.490 10.520 1.00 88.06 90 PHE A C 1
ATOM 740 O O . PHE A 1 90 ? 3.319 -10.931 10.125 1.00 88.06 90 PHE A O 1
ATOM 747 N N . LYS A 1 91 ? 4.530 -12.801 10.320 1.00 89.88 91 LYS A N 1
ATOM 748 C CA . LYS A 1 91 ? 3.571 -13.666 9.609 1.00 89.88 91 LYS A CA 1
ATOM 749 C C . LYS A 1 91 ? 2.200 -13.739 10.292 1.00 89.88 91 LYS A C 1
ATOM 751 O O . LYS A 1 91 ? 1.196 -14.016 9.637 1.00 89.88 91 LYS A O 1
ATOM 756 N N . GLU A 1 92 ? 2.147 -13.481 11.592 1.00 82.31 92 GLU A N 1
ATOM 757 C CA . GLU A 1 92 ? 0.926 -13.396 12.386 1.00 82.31 92 GLU A CA 1
ATOM 758 C C . GLU A 1 92 ? -0.024 -12.285 11.929 1.00 82.31 92 GLU A C 1
ATOM 760 O O . GLU A 1 92 ? -1.232 -12.419 12.123 1.00 82.31 92 GLU A O 1
ATOM 765 N N . GLU A 1 93 ? 0.488 -11.230 11.286 1.00 85.44 93 GLU A N 1
ATOM 766 C CA . GLU A 1 93 ? -0.325 -10.095 10.846 1.00 85.44 93 GLU A CA 1
ATOM 767 C C . GLU A 1 93 ? -1.269 -10.442 9.689 1.00 85.44 93 GLU A C 1
ATOM 769 O O . GLU A 1 93 ? -2.297 -9.786 9.534 1.00 85.44 93 GLU A O 1
ATOM 774 N N . LYS A 1 94 ? -0.941 -11.472 8.889 1.00 89.62 94 LYS A N 1
ATOM 775 C CA . LYS A 1 94 ? -1.695 -11.864 7.680 1.00 89.62 94 LYS A CA 1
ATOM 776 C C . LYS A 1 94 ? -2.032 -10.648 6.803 1.00 89.62 94 LYS A C 1
ATOM 778 O O . LYS A 1 94 ? -3.180 -10.437 6.414 1.00 89.62 94 LYS A O 1
ATOM 783 N N . GLU A 1 95 ? -1.017 -9.825 6.559 1.00 91.19 95 GLU A N 1
ATOM 784 C CA . GLU A 1 95 ? -1.162 -8.510 5.947 1.00 91.19 95 GLU A CA 1
ATOM 785 C C . GLU A 1 95 ? -1.630 -8.615 4.488 1.00 91.19 95 GLU A C 1
ATOM 787 O O . GLU A 1 95 ? -1.153 -9.446 3.711 1.00 91.19 95 GLU A O 1
ATOM 792 N N . VAL A 1 96 ? -2.537 -7.713 4.114 1.00 90.56 96 VAL A N 1
ATOM 793 C CA . VAL A 1 96 ? -2.928 -7.432 2.730 1.00 90.56 96 VAL A CA 1
ATOM 794 C C . VAL A 1 96 ? -2.713 -5.935 2.506 1.00 90.56 96 VAL A C 1
ATOM 796 O O . VAL A 1 96 ? -3.201 -5.126 3.297 1.00 90.56 96 VAL A O 1
ATOM 799 N N . ARG A 1 97 ? -1.983 -5.550 1.454 1.00 91.31 97 ARG A N 1
ATOM 800 C CA . ARG A 1 97 ? -1.705 -4.141 1.128 1.00 91.31 97 ARG A CA 1
ATOM 801 C C . ARG A 1 97 ? -2.614 -3.648 0.015 1.00 91.31 97 ARG A C 1
ATOM 803 O O . ARG A 1 97 ? -2.675 -4.263 -1.043 1.00 91.31 97 ARG A O 1
ATOM 810 N N . LEU A 1 98 ? -3.257 -2.506 0.246 1.00 89.25 98 LEU A N 1
ATOM 811 C CA . LEU A 1 98 ? -3.843 -1.677 -0.804 1.00 89.25 98 LEU A CA 1
ATOM 812 C C . LEU A 1 98 ? -2.837 -0.577 -1.157 1.00 89.25 98 LEU A C 1
ATOM 814 O O . LEU A 1 98 ? -2.435 0.191 -0.283 1.00 89.25 98 LEU A O 1
ATOM 818 N N . VAL A 1 99 ? -2.414 -0.512 -2.415 1.00 90.44 99 VAL A N 1
ATOM 819 C CA . VAL A 1 99 ? -1.330 0.361 -2.869 1.00 90.44 99 VAL A CA 1
ATOM 820 C C . VAL A 1 99 ? -1.816 1.224 -4.015 1.00 90.44 99 VAL A C 1
ATOM 822 O O . VAL A 1 99 ? -2.226 0.711 -5.054 1.00 90.44 99 VAL A O 1
ATOM 825 N N . TYR A 1 100 ? -1.749 2.539 -3.810 1.00 88.62 100 TYR A N 1
ATOM 826 C CA . TYR A 1 100 ? -1.971 3.536 -4.847 1.00 88.62 100 TYR A CA 1
ATOM 827 C C . TYR A 1 100 ? -0.630 4.118 -5.294 1.00 88.62 100 TYR A C 1
ATOM 829 O O . TYR A 1 100 ? 0.093 4.702 -4.485 1.00 88.62 100 TYR A O 1
ATOM 837 N N . GLN A 1 101 ? -0.291 3.944 -6.569 1.00 86.31 101 GLN A N 1
ATOM 838 C CA . GLN A 1 101 ? 0.972 4.399 -7.138 1.00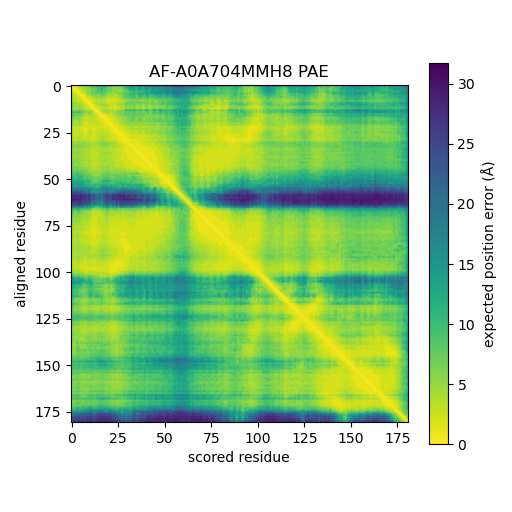 86.31 101 GLN A CA 1
ATOM 839 C C . GLN A 1 101 ? 0.778 5.661 -7.980 1.00 86.31 101 GLN A C 1
ATOM 841 O O . GLN A 1 101 ? 0.064 5.652 -8.975 1.00 86.31 101 GLN A O 1
ATOM 846 N N . THR A 1 102 ? 1.449 6.749 -7.619 1.00 81.25 102 THR A N 1
ATOM 847 C CA . THR A 1 102 ? 1.504 7.960 -8.451 1.00 81.25 102 THR A CA 1
ATOM 848 C C . THR A 1 102 ? 2.697 7.909 -9.390 1.00 81.25 102 THR A C 1
ATOM 850 O O . THR A 1 102 ? 3.758 7.410 -9.006 1.00 81.25 102 THR A O 1
ATOM 853 N N . LEU A 1 103 ? 2.573 8.477 -10.588 1.00 75.44 103 LEU A N 1
ATOM 854 C CA . LEU A 1 103 ? 3.750 8.745 -11.403 1.00 75.44 103 LEU A CA 1
ATOM 855 C C . LEU A 1 103 ? 4.410 10.020 -10.877 1.00 75.44 103 LEU A C 1
ATOM 857 O O . LEU A 1 103 ? 3.785 11.079 -10.819 1.00 75.44 103 LEU A O 1
ATOM 861 N N . ASP A 1 104 ? 5.684 9.930 -10.503 1.00 67.75 104 ASP A N 1
ATOM 862 C CA . ASP A 1 104 ? 6.483 11.082 -10.077 1.00 67.75 104 ASP A CA 1
ATOM 863 C C . ASP A 1 104 ? 6.851 11.961 -11.288 1.00 67.75 104 ASP A C 1
ATOM 865 O O . ASP A 1 104 ? 7.980 11.990 -11.772 1.00 67.75 104 ASP A O 1
ATOM 869 N N . THR A 1 105 ? 5.843 12.622 -11.858 1.00 67.62 105 THR A N 1
ATOM 870 C CA . THR A 1 105 ? 5.974 13.479 -13.048 1.00 67.62 105 THR A CA 1
ATOM 871 C C . THR A 1 105 ? 6.241 14.941 -12.690 1.00 67.62 105 THR A C 1
ATOM 873 O O . THR A 1 105 ? 6.262 15.803 -13.571 1.00 67.62 105 THR A O 1
ATOM 876 N N . GLY A 1 106 ? 6.397 15.252 -11.397 1.00 64.88 106 GLY A N 1
ATOM 877 C CA . GLY A 1 106 ? 6.469 16.624 -10.889 1.00 64.88 106 GLY A CA 1
ATOM 878 C C . GLY A 1 106 ? 5.170 17.422 -11.060 1.00 64.88 106 GLY A C 1
ATOM 879 O O . GLY A 1 106 ? 5.167 18.638 -10.867 1.00 64.88 106 GLY A O 1
ATOM 880 N N . ARG A 1 107 ? 4.063 16.769 -11.438 1.00 67.69 107 ARG A N 1
ATOM 881 C CA . ARG A 1 107 ? 2.733 17.372 -11.575 1.00 67.69 107 ARG A CA 1
ATOM 882 C C . ARG A 1 107 ? 1.736 16.652 -10.682 1.00 67.69 107 ARG A C 1
ATOM 884 O O . ARG A 1 107 ? 1.885 15.468 -10.400 1.00 67.69 107 ARG A O 1
ATOM 891 N N . TYR A 1 108 ? 0.715 17.388 -10.254 1.00 71.25 108 TYR A N 1
ATOM 892 C CA . TYR A 1 108 ? -0.403 16.793 -9.540 1.00 71.25 108 TYR A CA 1
ATOM 893 C C . TYR A 1 108 ? -1.191 15.866 -10.475 1.00 71.25 108 TYR A C 1
ATOM 895 O O . TYR A 1 108 ? -1.578 16.280 -11.569 1.00 71.25 108 TYR A O 1
ATOM 903 N N . GLU A 1 109 ? -1.420 14.629 -10.037 1.00 70.38 109 GLU A N 1
ATOM 904 C CA . GLU A 1 109 ? -2.257 13.651 -10.726 1.00 70.38 109 GLU A CA 1
ATOM 905 C C . GLU A 1 109 ? -3.576 13.486 -9.972 1.00 70.38 109 GLU A C 1
ATOM 907 O O . GLU A 1 109 ? -3.584 13.151 -8.786 1.00 70.38 109 GLU A O 1
ATOM 912 N N . TYR A 1 110 ? -4.693 13.692 -10.670 1.00 72.69 110 TYR A N 1
ATOM 913 C CA . TYR A 1 110 ? -5.999 13.348 -10.123 1.00 72.69 110 TYR A CA 1
ATOM 914 C C . TYR A 1 110 ? -6.154 11.824 -10.117 1.00 72.69 110 TYR A C 1
ATOM 916 O O . TYR A 1 110 ? -5.888 11.192 -11.143 1.00 72.69 110 TYR A O 1
ATOM 924 N N . PRO A 1 111 ? -6.581 11.221 -8.998 1.00 74.75 111 PRO A N 1
ATOM 925 C CA . PRO A 1 111 ? -6.907 9.806 -8.985 1.00 74.75 111 PRO A CA 1
ATOM 926 C C . PRO A 1 111 ? -8.089 9.521 -9.914 1.00 74.75 111 PRO A C 1
ATOM 928 O O . PRO A 1 111 ? -9.110 10.199 -9.844 1.00 74.75 111 PRO A O 1
ATOM 931 N N . GLU A 1 112 ? -7.973 8.494 -10.756 1.00 71.88 112 GLU A N 1
ATOM 932 C CA . GLU A 1 112 ? -9.112 7.996 -11.547 1.00 71.88 112 GLU A CA 1
ATOM 933 C C . GLU A 1 112 ? -9.971 6.984 -10.771 1.00 71.88 112 GLU A C 1
ATOM 935 O O . GLU A 1 112 ? -11.100 6.701 -11.163 1.00 71.88 112 GLU A O 1
ATOM 940 N N . SER A 1 113 ? -9.467 6.447 -9.655 1.00 72.38 113 SER A N 1
ATOM 941 C CA . SER A 1 113 ? -10.234 5.537 -8.801 1.00 72.38 113 SER A CA 1
ATOM 942 C C . SER A 1 113 ? -11.244 6.312 -7.958 1.00 72.38 113 SER A C 1
ATOM 944 O O . SER A 1 113 ? -10.862 7.200 -7.199 1.00 72.38 113 SER A O 1
ATOM 946 N N . SER A 1 114 ? -12.516 5.902 -7.984 1.00 68.88 114 SER A N 1
ATOM 947 C CA . SER A 1 114 ? -13.568 6.487 -7.138 1.00 68.88 114 SER A CA 1
ATOM 948 C C . SER A 1 114 ? -13.304 6.347 -5.634 1.00 68.88 114 SER A C 1
ATOM 950 O O . SER A 1 114 ? -13.896 7.063 -4.827 1.00 68.88 114 SER A O 1
ATOM 952 N N . SER A 1 115 ? -12.442 5.407 -5.241 1.00 76.62 115 SER A N 1
ATOM 953 C CA . SER A 1 115 ? -12.089 5.164 -3.842 1.00 76.62 115 SER A CA 1
ATOM 954 C C . SER A 1 115 ? -10.966 6.074 -3.347 1.00 76.62 115 SER A C 1
ATOM 956 O O . SER A 1 115 ? -10.855 6.284 -2.140 1.00 76.62 115 SER A O 1
ATOM 958 N N . ILE A 1 116 ? -10.147 6.630 -4.243 1.00 83.31 116 ILE A N 1
ATOM 959 C CA . ILE A 1 116 ? -9.049 7.532 -3.893 1.00 83.31 116 ILE A CA 1
ATOM 960 C C . ILE A 1 116 ? -9.507 8.967 -4.143 1.00 83.31 116 ILE A C 1
ATOM 962 O O . ILE A 1 116 ? -9.823 9.351 -5.262 1.00 83.31 116 ILE A O 1
ATOM 966 N N . LYS A 1 117 ? -9.564 9.768 -3.083 1.00 82.56 117 LYS A N 1
ATOM 967 C CA . LYS A 1 117 ? -9.954 11.181 -3.150 1.00 82.56 117 LYS A CA 1
ATOM 968 C C . LYS A 1 117 ? -8.745 12.077 -3.410 1.00 82.56 117 LYS A C 1
ATOM 970 O O . LYS A 1 117 ? -7.615 11.603 -3.472 1.00 82.56 117 LYS A O 1
ATOM 975 N N . ASP A 1 118 ? -8.998 13.380 -3.493 1.00 81.94 118 ASP A N 1
ATOM 976 C CA . ASP A 1 118 ? -7.996 14.414 -3.748 1.00 81.94 118 ASP A CA 1
ATOM 977 C C . ASP A 1 118 ? -6.752 14.327 -2.856 1.00 81.94 118 ASP A C 1
ATOM 979 O O . ASP A 1 118 ? -6.803 13.934 -1.684 1.00 81.94 118 ASP A O 1
ATOM 983 N N . LEU A 1 119 ? -5.631 14.781 -3.419 1.00 85.44 119 LEU A N 1
ATOM 984 C CA . LEU A 1 119 ? -4.397 14.994 -2.682 1.00 85.44 119 LEU A CA 1
ATOM 985 C C . LEU A 1 119 ? -4.593 16.048 -1.602 1.00 85.44 119 LEU A C 1
ATOM 987 O O . LEU A 1 119 ? -5.019 17.177 -1.846 1.00 85.44 119 LEU A O 1
ATOM 991 N N . LYS A 1 120 ? -4.197 15.677 -0.394 1.00 90.06 120 LYS A N 1
ATOM 992 C CA . LYS A 1 120 ? -4.168 16.543 0.772 1.00 90.06 120 LYS A CA 1
ATOM 993 C C . LYS A 1 120 ? -2.757 16.636 1.319 1.00 90.06 120 LYS A C 1
ATOM 995 O O . LYS A 1 120 ? -1.863 15.865 0.972 1.00 90.06 120 LYS A O 1
ATOM 1000 N N . TYR A 1 121 ? -2.572 17.598 2.211 1.00 91.94 121 TYR A N 1
ATOM 1001 C CA . TYR A 1 121 ? -1.311 17.833 2.895 1.00 91.94 121 TYR A CA 1
ATOM 1002 C C . TYR A 1 121 ? -1.536 17.816 4.399 1.00 91.94 121 TYR A C 1
ATOM 1004 O O . TYR A 1 121 ? -2.558 18.289 4.898 1.00 91.94 121 TYR A O 1
ATOM 1012 N N . ARG A 1 122 ? -0.582 17.249 5.133 1.00 93.25 122 ARG A N 1
ATOM 1013 C CA . ARG A 1 122 ? -0.529 17.322 6.594 1.00 93.25 122 ARG A CA 1
ATOM 1014 C C . ARG A 1 122 ? 0.870 17.692 7.043 1.00 93.25 122 ARG A C 1
ATOM 1016 O O . ARG A 1 122 ? 1.842 17.446 6.334 1.00 93.25 122 ARG A O 1
ATOM 1023 N N . ILE A 1 123 ? 0.964 18.233 8.249 1.00 95.44 123 ILE A N 1
ATOM 1024 C CA . ILE A 1 123 ? 2.243 18.441 8.918 1.00 95.44 123 ILE A CA 1
ATOM 1025 C C . ILE A 1 123 ? 2.503 17.233 9.814 1.00 95.44 123 ILE A C 1
ATOM 1027 O O . ILE A 1 123 ? 1.657 16.858 10.624 1.00 95.44 123 ILE A O 1
ATOM 1031 N N . SER A 1 124 ? 3.670 16.617 9.665 1.00 92.25 124 SER A N 1
ATOM 1032 C CA . SER A 1 124 ? 4.148 15.546 10.539 1.00 92.25 124 SER A CA 1
ATOM 1033 C C . SER A 1 124 ? 5.662 15.658 10.653 1.00 92.25 124 SER A C 1
ATOM 1035 O O . SER A 1 124 ? 6.326 15.882 9.648 1.00 92.25 124 SER A O 1
ATOM 1037 N N . ASN A 1 125 ? 6.214 15.522 11.861 1.00 90.50 125 ASN A N 1
ATOM 1038 C CA . ASN A 1 125 ? 7.655 15.665 12.124 1.00 90.50 125 ASN A CA 1
ATOM 1039 C C . ASN A 1 125 ? 8.270 16.948 11.516 1.00 90.50 125 ASN A C 1
ATOM 1041 O O . ASN A 1 125 ? 9.337 16.900 10.913 1.00 90.50 125 ASN A O 1
ATOM 1045 N N . ASN A 1 126 ? 7.584 18.093 11.646 1.00 92.81 126 ASN A N 1
ATOM 1046 C CA . ASN A 1 126 ? 7.972 19.388 11.057 1.00 92.81 126 ASN A CA 1
ATOM 1047 C C . ASN A 1 126 ? 8.157 19.382 9.526 1.00 92.81 126 ASN A C 1
ATOM 1049 O O . ASN A 1 126 ? 8.827 20.254 8.978 1.00 92.81 126 ASN A O 1
ATOM 1053 N N . GLN A 1 127 ? 7.542 18.431 8.826 1.00 94.62 127 GLN A N 1
ATOM 1054 C CA . GLN A 1 127 ? 7.563 18.338 7.370 1.00 94.62 127 GLN A CA 1
ATOM 1055 C C . GLN A 1 127 ? 6.143 18.394 6.810 1.00 94.62 127 GLN A C 1
ATOM 1057 O O . GLN A 1 127 ? 5.198 17.886 7.422 1.00 94.62 127 GLN A O 1
ATOM 1062 N N . ILE A 1 128 ? 6.001 19.008 5.633 1.00 94.00 128 ILE A N 1
ATOM 1063 C CA . ILE A 1 128 ? 4.777 18.937 4.833 1.00 94.00 128 ILE A CA 1
ATOM 1064 C C . ILE A 1 128 ? 4.796 17.597 4.100 1.00 94.00 128 ILE A C 1
ATOM 1066 O O . ILE A 1 128 ? 5.701 17.331 3.314 1.00 94.00 128 ILE A O 1
ATOM 1070 N N . ILE A 1 129 ? 3.793 16.764 4.363 1.00 91.69 129 ILE A N 1
ATOM 1071 C CA . ILE A 1 129 ? 3.635 15.443 3.756 1.00 91.69 129 ILE A CA 1
ATOM 1072 C C . ILE A 1 129 ? 2.344 15.437 2.946 1.00 91.69 129 ILE A C 1
ATOM 1074 O O . ILE A 1 129 ? 1.273 15.735 3.483 1.00 91.69 129 ILE A O 1
ATOM 1078 N N . SER A 1 130 ? 2.447 15.082 1.669 1.00 88.00 130 SER A N 1
ATOM 1079 C CA . SER A 1 130 ? 1.297 14.822 0.811 1.00 88.00 130 SER A CA 1
ATOM 1080 C C . SER A 1 130 ? 0.718 13.429 1.084 1.00 88.00 130 SER A C 1
ATOM 1082 O O . SER A 1 130 ? 1.443 12.482 1.388 1.00 88.00 130 SER A O 1
ATOM 1084 N N . TYR A 1 131 ? -0.603 13.297 1.011 1.00 89.44 131 TYR A N 1
ATOM 1085 C CA . TYR A 1 131 ? -1.301 12.019 1.122 1.00 89.44 131 TYR A CA 1
ATOM 1086 C C . TYR A 1 131 ? -2.596 12.043 0.314 1.00 89.44 131 TYR A C 1
ATOM 1088 O O . TYR A 1 131 ? -3.198 13.098 0.129 1.00 89.44 131 TYR A O 1
ATOM 1096 N N . TYR A 1 132 ? -3.040 10.871 -0.130 1.00 87.56 132 TYR A N 1
ATOM 1097 C CA . TYR A 1 132 ? -4.371 10.689 -0.698 1.00 87.56 132 TYR A CA 1
ATOM 1098 C C . TYR A 1 132 ? -5.302 10.119 0.367 1.00 87.56 132 TYR A C 1
ATOM 1100 O O . TYR A 1 132 ? -4.889 9.298 1.191 1.00 87.56 132 TYR A O 1
ATOM 1108 N N . GLU A 1 133 ? -6.559 10.548 0.365 1.00 87.69 133 GLU A N 1
ATOM 1109 C CA . GLU A 1 133 ? -7.571 9.943 1.226 1.00 87.69 133 GLU A CA 1
ATOM 1110 C C . GLU A 1 133 ? -8.200 8.733 0.546 1.00 87.69 133 GLU A C 1
ATOM 1112 O O . GLU A 1 133 ? -8.702 8.824 -0.571 1.00 87.69 133 GLU A O 1
ATOM 1117 N N . LEU A 1 134 ? -8.240 7.612 1.260 1.00 85.62 134 LEU A N 1
ATOM 1118 C CA . LEU A 1 134 ? -9.014 6.446 0.862 1.00 85.62 134 LEU A CA 1
ATOM 1119 C C . LEU A 1 134 ? -10.423 6.545 1.455 1.00 85.62 134 LEU A C 1
ATOM 1121 O O . LEU A 1 134 ? -10.598 6.576 2.675 1.00 85.62 134 LEU A O 1
ATOM 1125 N N . GLY A 1 135 ? -11.434 6.572 0.592 1.00 82.12 135 GLY A N 1
ATOM 1126 C CA . GLY A 1 135 ? -12.821 6.363 0.978 1.00 82.12 135 GLY A CA 1
ATOM 1127 C C . GLY A 1 135 ? -13.107 4.876 1.175 1.00 82.12 135 GLY A C 1
ATOM 1128 O O . GLY A 1 135 ? -12.842 4.070 0.289 1.00 82.12 135 GLY A O 1
ATOM 1129 N N . PHE A 1 136 ? -13.683 4.516 2.320 1.00 83.19 136 PHE A N 1
ATOM 1130 C CA . PHE A 1 136 ? -14.185 3.168 2.585 1.00 83.19 136 PHE A CA 1
ATOM 1131 C C . PHE A 1 136 ? -15.492 3.226 3.396 1.00 83.19 136 PHE A C 1
ATOM 1133 O O . PHE A 1 136 ? -15.696 4.189 4.150 1.00 83.19 136 PHE A O 1
ATOM 1140 N N . PRO A 1 137 ? -16.384 2.225 3.249 1.00 84.62 137 PRO A N 1
ATOM 1141 C CA . PRO A 1 137 ? -17.591 2.107 4.065 1.00 84.62 137 PRO A CA 1
ATOM 1142 C C . PRO A 1 137 ? -17.242 2.045 5.553 1.00 84.62 137 PRO A C 1
ATOM 1144 O O . PRO A 1 137 ? -16.317 1.338 5.946 1.00 84.62 137 PRO A O 1
ATOM 1147 N N . LYS A 1 138 ? -17.945 2.801 6.400 1.00 86.50 138 LYS A N 1
ATOM 1148 C CA . LYS A 1 138 ? -17.597 2.913 7.829 1.00 86.50 138 LYS A CA 1
ATOM 1149 C C . LYS A 1 138 ? -17.661 1.561 8.539 1.00 86.50 138 LYS A C 1
ATOM 1151 O O . LYS A 1 138 ? -16.758 1.232 9.307 1.00 86.50 138 LYS A O 1
ATOM 1156 N N . ASP A 1 139 ? -18.672 0.769 8.209 1.00 86.56 139 ASP A N 1
ATOM 1157 C CA . ASP A 1 139 ? -18.915 -0.600 8.670 1.00 86.56 139 ASP A CA 1
ATOM 1158 C C . ASP A 1 139 ? -17.814 -1.600 8.272 1.00 86.56 139 ASP A C 1
ATOM 1160 O O . ASP A 1 139 ? -17.741 -2.688 8.841 1.00 86.56 139 ASP A O 1
ATOM 1164 N N . ALA A 1 140 ? -16.895 -1.228 7.372 1.00 84.81 140 ALA A N 1
ATOM 1165 C CA . ALA A 1 140 ? -15.717 -2.036 7.060 1.00 84.81 140 ALA A CA 1
ATOM 1166 C C . ALA A 1 140 ? -14.704 -2.110 8.220 1.00 84.81 140 ALA A C 1
ATOM 1168 O O . ALA A 1 140 ? -13.863 -3.011 8.238 1.00 84.81 140 ALA A O 1
ATOM 1169 N N . VAL A 1 141 ? -14.759 -1.186 9.188 1.00 88.25 141 VAL A N 1
ATOM 1170 C CA . VAL A 1 141 ? -13.854 -1.167 10.349 1.00 88.25 141 VAL A CA 1
ATOM 1171 C C . VAL A 1 141 ? -14.538 -1.808 11.547 1.00 88.25 141 VAL A C 1
ATOM 1173 O O . VAL A 1 141 ? -15.355 -1.175 12.203 1.00 88.25 141 VAL A O 1
ATOM 1176 N N . SER A 1 142 ? -14.187 -3.049 11.873 1.00 90.06 142 SER A N 1
ATOM 1177 C CA . SER A 1 142 ? -14.733 -3.759 13.042 1.00 90.06 142 SER A CA 1
ATOM 1178 C C . SER A 1 142 ? -13.843 -3.680 14.287 1.00 90.06 142 SER A C 1
ATOM 1180 O O . SER A 1 142 ? -14.316 -3.859 15.410 1.00 90.06 142 SER A O 1
ATOM 1182 N N . GLU A 1 143 ? -12.544 -3.446 14.104 1.00 90.88 143 GLU A N 1
ATOM 1183 C CA . GLU A 1 143 ? -11.544 -3.484 15.171 1.00 90.88 143 GLU A CA 1
ATOM 1184 C C . GLU A 1 143 ? -10.440 -2.451 14.924 1.00 90.88 143 GLU A C 1
ATOM 1186 O O . GLU A 1 143 ? -10.042 -2.207 13.786 1.00 90.88 143 GLU A O 1
ATOM 1191 N N . LEU A 1 144 ? -9.943 -1.853 16.006 1.00 91.19 144 LEU A N 1
ATOM 1192 C CA . LEU A 1 144 ? -8.849 -0.895 15.998 1.00 91.19 144 LEU A CA 1
ATOM 1193 C C . LEU A 1 144 ? -7.804 -1.307 17.037 1.00 91.19 144 LEU A C 1
ATOM 1195 O O . LEU A 1 144 ? -8.092 -1.395 18.230 1.00 91.19 144 LEU A O 1
ATOM 1199 N N . ILE A 1 145 ? -6.575 -1.548 16.581 1.00 89.00 145 ILE A N 1
ATOM 1200 C CA . ILE A 1 145 ? -5.454 -1.948 17.436 1.00 89.00 145 ILE A CA 1
ATOM 1201 C C . ILE A 1 145 ? -4.540 -0.739 17.649 1.00 89.00 145 ILE A C 1
ATOM 1203 O O . ILE A 1 145 ? -3.886 -0.254 16.729 1.00 89.00 145 ILE A O 1
ATOM 1207 N N . LEU A 1 146 ? -4.478 -0.251 18.884 1.00 88.44 146 LEU A N 1
ATOM 1208 C CA . LEU A 1 146 ? -3.612 0.847 19.290 1.00 88.44 146 LEU A CA 1
ATOM 1209 C C . LEU A 1 146 ? -2.186 0.348 19.492 1.00 88.44 146 LEU A C 1
ATOM 1211 O O . LEU A 1 146 ? -1.945 -0.578 20.266 1.00 88.44 146 LEU A O 1
ATOM 1215 N N . GLY A 1 147 ? -1.231 0.990 18.823 1.00 84.38 147 GLY A N 1
ATOM 1216 C CA . GLY A 1 147 ? 0.187 0.706 19.023 1.00 84.38 147 GLY A CA 1
ATOM 1217 C C . GLY A 1 147 ? 0.638 0.928 20.479 1.00 84.38 147 GLY A C 1
ATOM 1218 O O . GLY A 1 147 ? 0.030 1.722 21.200 1.00 84.38 147 GLY A O 1
ATOM 1219 N N . PRO A 1 148 ? 1.736 0.283 20.906 1.00 81.44 148 PRO A N 1
ATOM 1220 C CA . PRO A 1 148 ? 2.243 0.338 22.285 1.00 81.44 148 PRO A CA 1
ATOM 1221 C C . PRO A 1 148 ? 2.584 1.766 22.743 1.00 81.44 148 PRO A C 1
ATOM 1223 O O . PRO A 1 148 ? 2.391 2.112 23.903 1.00 81.44 148 PRO A O 1
ATOM 1226 N N . ASN A 1 149 ? 3.029 2.616 21.812 1.00 83.38 149 ASN A N 1
ATOM 1227 C CA . ASN A 1 149 ? 3.415 4.007 22.062 1.00 83.38 149 ASN A CA 1
ATOM 1228 C C . ASN A 1 149 ? 2.272 5.010 21.813 1.00 83.38 149 ASN A C 1
ATOM 1230 O O . ASN A 1 149 ? 2.517 6.212 21.690 1.00 83.38 149 ASN A O 1
ATOM 1234 N N . ASN A 1 150 ? 1.026 4.541 21.677 1.00 85.00 150 ASN A N 1
ATOM 1235 C CA . ASN A 1 150 ? -0.122 5.418 21.478 1.00 85.00 150 ASN A CA 1
ATOM 1236 C C . ASN A 1 150 ? -0.346 6.297 22.724 1.00 85.00 150 ASN A C 1
ATOM 1238 O O . ASN A 1 150 ? -0.457 5.794 23.840 1.00 85.00 150 ASN A O 1
ATOM 1242 N N . LYS A 1 151 ? -0.404 7.619 22.522 1.00 87.75 151 LYS A N 1
ATOM 1243 C CA . LYS A 1 151 ? -0.580 8.614 23.595 1.00 87.75 151 LYS A CA 1
ATOM 1244 C C . LYS A 1 151 ? -2.032 9.070 23.775 1.00 87.75 151 LYS A C 1
ATOM 1246 O O . LYS A 1 151 ? -2.308 9.844 24.688 1.00 87.75 151 LYS A O 1
ATOM 1251 N N . PHE A 1 152 ? -2.940 8.648 22.898 1.00 89.50 152 PHE A N 1
ATOM 1252 C CA . PHE A 1 152 ? -4.337 9.064 22.925 1.00 89.50 152 PHE A CA 1
ATOM 1253 C C . PHE A 1 152 ? -5.113 8.257 23.963 1.00 89.50 152 PHE A C 1
ATOM 1255 O O . PHE A 1 152 ? -4.863 7.066 24.168 1.00 89.50 152 PHE A O 1
ATOM 1262 N N . LYS A 1 153 ? -6.075 8.902 24.627 1.00 90.94 153 LYS A N 1
ATOM 1263 C CA . LYS A 1 153 ? -7.006 8.177 25.489 1.00 90.94 153 LYS A CA 1
ATOM 1264 C C . LYS A 1 153 ? -8.019 7.456 24.613 1.00 90.94 153 LYS A C 1
ATOM 1266 O O . LYS A 1 153 ? -8.440 7.966 23.579 1.00 90.94 153 LYS A O 1
ATOM 1271 N N . GLU A 1 154 ? -8.451 6.286 25.063 1.00 90.38 154 GLU A N 1
ATOM 1272 C CA . GLU A 1 154 ? -9.476 5.505 24.368 1.00 90.38 154 GLU A CA 1
ATOM 1273 C C . GLU A 1 154 ? -10.772 6.307 24.177 1.00 90.38 154 GLU A C 1
ATOM 1275 O O . GLU A 1 154 ? -11.342 6.299 23.092 1.00 90.38 154 GLU A O 1
ATOM 1280 N N . SER A 1 155 ? -11.171 7.098 25.180 1.00 91.75 155 SER A N 1
ATOM 1281 C CA . SER A 1 155 ? -12.316 8.014 25.093 1.00 91.75 155 SER A CA 1
ATOM 1282 C C . SER A 1 155 ? -12.199 9.023 23.951 1.00 91.75 155 SER A C 1
ATOM 1284 O O . SER A 1 155 ? -13.187 9.314 23.283 1.00 91.75 155 SER A O 1
ATOM 1286 N N . ASP A 1 156 ? -10.996 9.546 23.707 1.00 94.19 156 ASP A N 1
ATOM 1287 C CA . ASP A 1 156 ? -10.760 10.542 22.659 1.00 94.19 156 ASP A CA 1
ATOM 1288 C C . ASP A 1 156 ? -10.914 9.895 21.277 1.00 94.19 156 ASP A C 1
ATOM 1290 O O . ASP A 1 156 ? -11.487 10.491 20.368 1.00 94.19 156 ASP A O 1
ATOM 1294 N N . ILE A 1 157 ? -10.464 8.643 21.141 1.00 93.94 157 ILE A N 1
ATOM 1295 C CA . ILE A 1 157 ? -10.618 7.841 19.924 1.00 93.94 157 ILE A CA 1
ATOM 1296 C C . ILE A 1 157 ? -12.092 7.521 19.671 1.00 93.94 157 ILE A C 1
ATOM 1298 O O . ILE A 1 157 ? -12.561 7.703 18.551 1.00 93.94 157 ILE A O 1
ATOM 1302 N N . VAL A 1 158 ? -12.836 7.088 20.693 1.00 92.31 158 VAL A N 1
ATOM 1303 C CA . VAL A 1 158 ? -14.275 6.799 20.570 1.00 92.31 158 VAL A CA 1
ATOM 1304 C C . VAL A 1 158 ? -15.041 8.046 20.132 1.00 92.31 158 VAL A C 1
ATOM 1306 O O . VAL A 1 158 ? -15.783 7.992 19.152 1.00 92.31 158 VAL A O 1
ATOM 1309 N N . ASN A 1 159 ? -14.808 9.185 20.789 1.00 93.38 159 ASN A N 1
ATOM 1310 C CA . ASN A 1 159 ? -15.447 10.450 20.426 1.00 93.38 159 ASN A CA 1
ATOM 1311 C C . ASN A 1 159 ? -15.088 10.878 18.995 1.00 93.38 159 ASN A C 1
ATOM 1313 O O . ASN A 1 159 ? -15.953 11.322 18.242 1.00 93.38 159 ASN A O 1
ATOM 1317 N N . PHE A 1 160 ? -13.823 10.715 18.594 1.00 94.62 160 PHE A N 1
ATOM 1318 C CA . PHE A 1 160 ? -13.377 11.004 17.233 1.00 94.62 160 PHE A CA 1
ATOM 1319 C C . PHE A 1 160 ? -14.069 10.111 16.194 1.00 94.62 160 PHE A C 1
ATOM 1321 O O . PHE A 1 160 ? -14.490 10.603 15.147 1.00 94.62 160 PHE A O 1
ATOM 1328 N N . LEU A 1 161 ? -14.215 8.813 16.467 1.00 93.56 161 LEU A N 1
ATOM 1329 C CA . LEU A 1 161 ? -14.909 7.877 15.582 1.00 93.56 161 LEU A CA 1
ATOM 1330 C C . LEU A 1 161 ? -16.389 8.255 15.432 1.00 93.56 161 LEU A C 1
ATOM 1332 O O . LEU A 1 161 ? -16.870 8.379 14.305 1.00 93.56 161 LEU A O 1
ATOM 1336 N N . GLN A 1 162 ? -17.080 8.539 16.538 1.00 92.25 162 GLN A N 1
ATOM 1337 C CA . GLN A 1 162 ? -18.476 8.989 16.519 1.00 92.25 162 GLN A CA 1
ATOM 1338 C C . GLN A 1 162 ? -18.648 10.289 15.727 1.00 92.25 162 GLN A C 1
ATOM 1340 O O . GLN A 1 162 ? -19.515 10.374 14.860 1.00 92.25 162 GLN A O 1
ATOM 1345 N N . TYR A 1 163 ? -17.773 11.275 15.951 1.00 95.12 163 TYR A N 1
ATOM 1346 C CA . TYR A 1 163 ? -17.771 12.533 15.198 1.00 95.12 163 TYR A CA 1
ATOM 1347 C C . TYR A 1 163 ? -17.623 12.316 13.681 1.00 95.12 163 TYR A C 1
ATOM 1349 O O . TYR A 1 163 ? -18.195 13.054 12.885 1.00 95.12 163 TYR A O 1
ATOM 1357 N N . ASN A 1 164 ? -16.888 11.279 13.267 1.00 92.69 164 ASN A N 1
ATOM 1358 C CA . ASN A 1 164 ? -16.675 10.922 11.863 1.00 92.69 164 ASN A CA 1
ATOM 1359 C C . ASN A 1 164 ? -17.723 9.940 11.297 1.00 92.69 164 ASN A C 1
ATOM 1361 O O . ASN A 1 164 ? -17.488 9.356 10.229 1.00 92.69 164 ASN A O 1
ATOM 1365 N N . GLY A 1 165 ? -18.849 9.744 11.990 1.00 93.38 165 GLY A N 1
ATOM 1366 C CA . GLY A 1 165 ? -19.975 8.931 11.522 1.00 93.38 165 GLY A CA 1
ATOM 1367 C C . GLY A 1 165 ? -19.747 7.420 11.604 1.00 93.38 165 GLY A C 1
ATOM 1368 O O . GLY A 1 165 ? -20.346 6.670 10.838 1.00 93.38 165 GLY A O 1
ATOM 1369 N N . PHE A 1 166 ? -18.853 6.953 12.478 1.00 93.88 166 PHE A N 1
ATOM 1370 C CA . PHE A 1 166 ? -18.761 5.529 12.809 1.00 93.88 166 PHE A CA 1
ATOM 1371 C C . PHE A 1 166 ? -19.788 5.207 13.905 1.00 93.88 166 PHE A C 1
ATOM 1373 O O . PHE A 1 166 ? -19.525 5.407 15.090 1.00 93.88 166 PHE A O 1
ATOM 1380 N N . GLU A 1 167 ? -20.975 4.763 13.491 1.00 89.38 167 GLU A N 1
ATOM 1381 C CA . GLU A 1 167 ? -22.131 4.548 14.379 1.00 89.38 167 GLU A CA 1
ATOM 1382 C C . GLU A 1 167 ? -22.200 3.131 14.974 1.00 89.38 167 GLU A C 1
ATOM 1384 O O . GLU A 1 167 ? -22.860 2.909 15.990 1.00 89.38 167 GLU A O 1
ATOM 1389 N N . HIS A 1 168 ? -21.518 2.157 14.368 1.00 89.56 168 HIS A N 1
ATOM 1390 C CA . HIS A 1 168 ? -21.465 0.778 14.853 1.00 89.56 168 HIS A CA 1
ATOM 1391 C C . HIS A 1 168 ? -20.372 0.581 15.912 1.00 89.56 168 HIS A C 1
ATOM 1393 O O . HIS A 1 168 ? -19.432 1.364 16.047 1.00 89.56 168 HIS A O 1
ATOM 1399 N N . SER A 1 169 ? -20.481 -0.505 16.681 1.00 88.81 169 SER A N 1
ATOM 1400 C CA . SER A 1 169 ? -19.484 -0.844 17.699 1.00 88.81 169 SER A CA 1
ATOM 1401 C C . SER A 1 169 ? -18.167 -1.293 17.061 1.00 88.81 169 SER A C 1
ATOM 1403 O O . SER A 1 169 ? -18.121 -2.303 16.360 1.00 88.81 169 SER A O 1
ATOM 1405 N N . ILE A 1 170 ? -17.087 -0.570 17.364 1.00 92.94 170 ILE A N 1
ATOM 1406 C CA . ILE A 1 170 ? -15.717 -0.903 16.958 1.00 92.94 170 ILE A CA 1
ATOM 1407 C C . ILE A 1 170 ? -14.961 -1.395 18.185 1.00 92.94 170 ILE A C 1
ATOM 1409 O O . ILE A 1 170 ? -14.881 -0.703 19.200 1.00 92.94 170 ILE A O 1
ATOM 1413 N N . LYS A 1 171 ? -14.385 -2.592 18.099 1.00 92.44 171 LYS A N 1
ATOM 1414 C CA . LYS A 1 171 ? -13.575 -3.150 19.181 1.00 92.44 171 LYS A CA 1
ATOM 1415 C C . LYS A 1 171 ? -12.227 -2.431 19.241 1.00 92.44 171 LYS A C 1
ATOM 1417 O O . LYS A 1 171 ? -11.468 -2.484 18.280 1.00 92.44 171 LYS A O 1
ATOM 1422 N N . ILE A 1 172 ? -11.907 -1.791 20.363 1.00 91.75 172 ILE A N 1
ATOM 1423 C CA . ILE A 1 172 ? -10.606 -1.140 20.563 1.00 91.75 172 ILE A CA 1
ATOM 1424 C C . ILE A 1 172 ? -9.714 -2.053 21.406 1.00 91.75 172 ILE A C 1
ATOM 1426 O O . ILE A 1 172 ? -10.090 -2.490 22.491 1.00 91.75 172 ILE A O 1
ATOM 1430 N N . LEU A 1 173 ? -8.524 -2.359 20.893 1.00 89.00 173 LEU A N 1
ATOM 1431 C CA . LEU A 1 173 ? -7.507 -3.163 21.565 1.00 89.00 173 LEU A CA 1
ATOM 1432 C C . LEU A 1 173 ? -6.203 -2.382 21.706 1.00 89.00 173 LEU A C 1
ATOM 1434 O O . LEU A 1 173 ? -5.900 -1.507 20.901 1.00 89.00 173 LEU A O 1
ATOM 1438 N N . LYS A 1 174 ? -5.377 -2.752 22.687 1.00 84.19 174 LYS A N 1
ATOM 1439 C CA . LYS A 1 174 ? -3.975 -2.321 22.762 1.00 84.19 174 LYS A CA 1
ATOM 1440 C C . LYS A 1 174 ? -3.062 -3.445 22.291 1.00 84.19 174 LYS A C 1
ATOM 1442 O O . LYS A 1 174 ? -3.210 -4.588 22.726 1.00 84.19 174 LYS A O 1
ATOM 1447 N N . SER A 1 175 ? -2.117 -3.112 21.419 1.00 79.69 175 SER A N 1
ATOM 1448 C CA . SER A 1 175 ? -1.072 -4.036 20.992 1.00 79.69 175 SER A CA 1
ATOM 1449 C C . SER A 1 175 ? -0.221 -4.445 22.192 1.00 79.69 175 SER A C 1
ATOM 1451 O O . SER A 1 175 ? 0.194 -3.603 22.989 1.00 79.69 175 SER A O 1
ATOM 1453 N N . LYS A 1 176 ? 0.049 -5.748 22.301 1.00 69.88 176 LYS A N 1
ATOM 1454 C CA . LYS A 1 176 ? 0.967 -6.314 23.300 1.00 69.88 176 LYS A CA 1
ATOM 1455 C C . LYS A 1 176 ? 2.424 -6.320 22.826 1.00 69.88 176 LYS A C 1
ATOM 1457 O O . LYS A 1 176 ? 3.307 -6.583 23.633 1.00 69.88 176 LYS A O 1
ATOM 1462 N N . ALA A 1 177 ? 2.672 -6.055 21.542 1.00 61.72 177 ALA A N 1
ATOM 1463 C CA . ALA A 1 177 ? 4.007 -6.068 20.960 1.00 61.72 177 ALA A CA 1
ATOM 1464 C C . ALA A 1 177 ? 4.586 -4.648 20.906 1.00 61.72 177 ALA A C 1
ATOM 1466 O O . ALA A 1 177 ? 3.952 -3.734 20.369 1.00 61.72 177 ALA A O 1
ATOM 1467 N N . SER A 1 178 ? 5.802 -4.468 21.429 1.00 54.25 178 SER A N 1
ATOM 1468 C CA . SER A 1 178 ? 6.651 -3.336 21.060 1.00 54.25 178 SER A CA 1
ATOM 1469 C C . SER A 1 178 ? 7.086 -3.537 19.610 1.00 54.25 178 SER A C 1
ATOM 1471 O O . SER A 1 178 ? 7.817 -4.488 19.333 1.00 54.25 178 SER A O 1
ATOM 1473 N 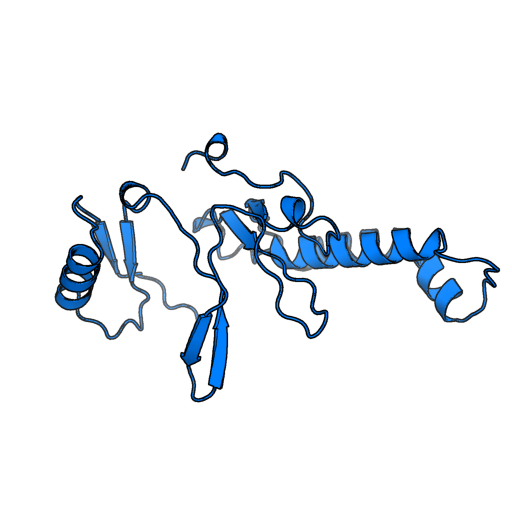N . TYR A 1 179 ? 6.665 -2.669 18.684 1.00 52.28 179 TYR A N 1
ATOM 1474 C CA . TYR A 1 179 ? 7.420 -2.537 17.436 1.00 52.28 179 TYR A CA 1
ATOM 1475 C C . TYR A 1 179 ? 8.843 -2.173 17.867 1.00 52.28 179 TYR A C 1
ATOM 1477 O 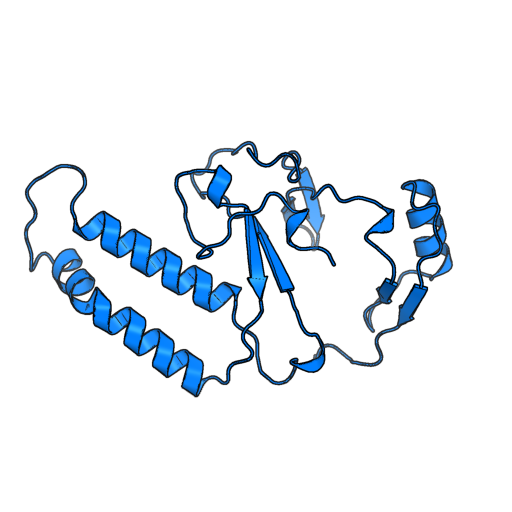O . TYR A 1 179 ? 9.004 -1.206 18.615 1.00 52.28 179 TYR A O 1
ATOM 1485 N N . GLY A 1 180 ? 9.804 -3.048 17.554 1.00 49.69 180 GLY A N 1
ATOM 1486 C CA . GLY A 1 180 ? 11.165 -2.995 18.084 1.00 49.69 180 GLY A CA 1
ATOM 1487 C C . GLY A 1 180 ? 11.755 -1.588 18.007 1.00 49.69 180 GLY A C 1
ATOM 1488 O O . GLY A 1 180 ? 11.514 -0.869 17.037 1.00 49.69 180 GLY A O 1
ATOM 1489 N N . ALA A 1 181 ? 12.456 -1.209 19.077 1.00 34.78 181 ALA A N 1
ATOM 1490 C CA . ALA A 1 181 ? 13.300 -0.021 19.109 1.00 34.78 181 ALA A CA 1
ATOM 1491 C C . ALA A 1 181 ? 14.445 -0.134 18.094 1.00 34.78 181 ALA A C 1
ATOM 1493 O O . ALA A 1 181 ? 14.905 -1.277 17.863 1.00 34.78 181 ALA A O 1
#

Solvent-accessible surface area (backbone atoms only — not comparable to full-atom values): 11343 Å² total; per-residue (Å²): 136,71,70,87,79,50,96,50,28,89,65,78,48,36,91,50,89,53,59,75,50,16,36,28,59,42,70,55,43,61,46,54,70,69,59,50,50,55,51,50,51,55,56,50,60,78,48,53,65,55,58,41,41,77,69,62,77,48,87,83,91,63,87,85,44,80,62,55,57,52,49,53,51,50,52,19,52,53,47,25,53,62,74,31,49,41,61,52,93,54,58,88,68,70,55,66,46,78,46,76,60,79,75,90,73,90,58,92,76,81,64,73,43,92,44,41,47,70,82,43,74,47,79,54,95,96,36,85,42,80,46,68,43,75,63,72,67,61,83,76,56,55,67,46,76,39,57,65,84,60,84,73,53,70,69,57,52,52,53,51,39,47,75,71,64,40,85,70,87,58,48,78,45,72,45,89,58,73,79,78,131

Nearest PDB structures (foldseek):
  8btr-assembly1_Li  TM=4.607E-01  e=4.519E+00  Giardia lamblia ATCC 50803
  8btd-assembly1_Li  TM=4.707E-01  e=7.061E+00  Giardia lamblia ATCC 50803

Secondary structure (DSSP, 8-state):
--GGGS--B-S--S--SSGGGSEEEEEPEE--HHHHHHHHHHHHHHTHHHHHHHTTSS---SSS-HHHHHHHHHHHHHHHHHHHEE-GGGGGG--EEEEEPPP-SSS-----STTEEEEEEEEETTEEEEEEEEP--GGG--EEEE-TT--S-HHHHHHHHHHTT--S--EEEE--S----

Sequence (181 aa):
FDREKLDVYDGIIGNNLDPKHRLTLSDISYMDINVIECLAERILSRYSFIKKYYMNEIISTSKFNRYDKCILELISNIIHLNTTTKNPAFKEEKEVRLVYQTLDTGRYEYPESSSIKDLKYRISNNQIISYYELGFPKDAVSELILGPNNKFKESDIVNFLQYNGFEHSIKILKSKASYGA

Radius of gyration: 20.81 Å; Cα contacts (8 Å, |Δi|>4): 195; chains: 1; bounding box: 49×36×60 Å

Foldseek 3Di:
DDPVPFQAADDFAFDDPDLSHQWHKFWADADDPVVLVVQLCVLCVVLVVLVCVVVVVDDDDDDPDPNVVSVRVSRSSVSRSVVRYDHNVCVVVRDMDTGGDDDPPVDADQRPGPQWHHWDWDADPNDIDIDIDGDDDLVVAQEDEAEPPDPDDPVVVVVVSVVVPNPDDHHYHYDPDHPDD

pLDDT: mean 83.53, std 11.17, range [34.78, 95.5]

Mean predicted aligned error: 8.21 Å

=== Feature glossary ===
Legend for the data blocks above and below:

— What the protein is —

The amino-acid sequence is the protein's primary structure: the linear order of residues from the N-terminus to the C-terminus, written in one-letter code. Everything else here — the 3D coordinates, the secondary structure, the domain annotations — is ultimately a consequence of this string.

Functional annotations link the protein to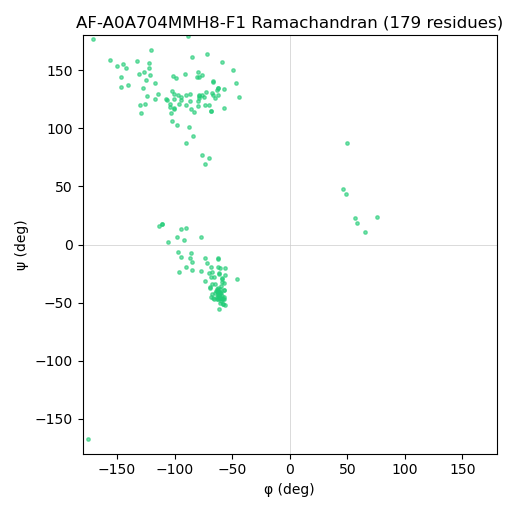 curated databases. InterPro entries identify conserved domains and families by matching the sequence against member-database signatures (Pfam, PROSITE, CDD, …). Gene Ontology (GO) terms describe molecular function, biological process, and cellular component in a controlled vocabulary. CATH places the structure in a hierarchical fold classification (Class/Architecture/Topology/Homologous-superfamily). The organism is the source species.

— Where its atoms are —

Atomic coordinates in PDBx/mmCIF format — the same representation the Protein Data Bank distributes. Each line of the _atom_site loop places one backbone atom in Cartesian space (units: ångströms, origin: arbitrary).

The six renders are orthographic views along the three Cartesian axes in both directions. Representation (cartoon, sticks, or surface) and color scheme (sequence-rainbow or by-chain) vary across proteins so the training set covers all the common visualization conventions.

— Local backbone conformation —

Eight-state secondary structure (DSSP): H is the canonical α-helix, G the tighter 3₁₀-helix, I the wider π-helix; E/B are β-structure, T and S are turns and bends, and '-' is everything else. DSSP derives these from the pattern of main-chain N–H···O=C hydrogen bonds, not from the sequence.

Three-state secondary structure (P-SEA) collapses the eight DSSP classes into helix (a), strand (b), and coil (c). P-SEA assigns these from Cα geometry alone — distances and angles — without requiring backbone oxygens, so it works on any Cα trace.

φ (phi) and ψ (psi) are the two rotatable backbone dihedrals per residue: φ is the C(i-1)–N–Cα–C torsion, ψ is the N–Cα–C–N(i+1) torsion, both in degrees on (−180°, 180°]. α-helical residues cluster near (−60°, −45°); β-strand residues near (−120°, +130°). A Ramachandran plot is simply a scatter of (φ, ψ) for every residue.

— Global shape and packing —

The geometric summary reports three shape descriptors. Rg (radius of gyration) measures how spread out the Cα atoms are about their centre of mass; compact globular proteins have small Rg, elongated or unfolded ones large. Cα contacts (<8 Å, |i−j|>4) count long-range residue pairs in spatial proximity — high for tightly packed folds, near zero for rods or random coil. The bounding-box extents give the protein's footprint along x, y, z in Å.

SASA measures how much of the protein is reachable by solvent. It is computed by rolling a water-sized probe over the atomic surface and summing the exposed area (Å²). Per-residue SASA distinguishes core (buried, low SASA) from surface (exposed, high SASA) residues; total SASA is a whole-molecule size measure.

Plot images: a contact map (which residues are close in 3D, as an N×N binary image), a Ramachandran scatter (backbone torsion angles, revealing secondary-structure composition at a glance), and — for AlphaFold structures — a PAE heatmap (pairwise prediction confidence).

— Structural neighborhood —

A 3Di character summarizes,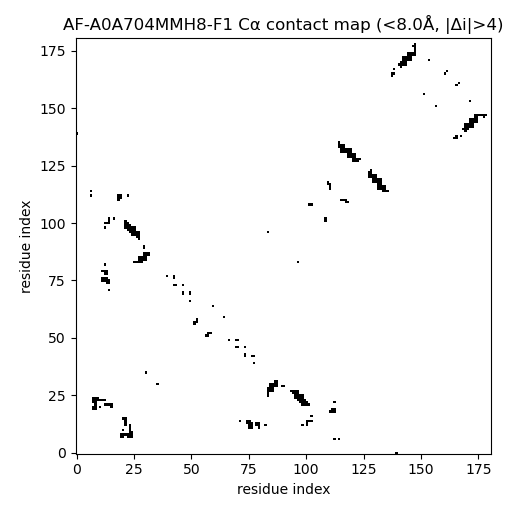 for each residue, the relative orientation of the Cα frame of its nearest spatial neighbor. Because it encodes fold topology rather than chemistry, 3Di alignments detect rem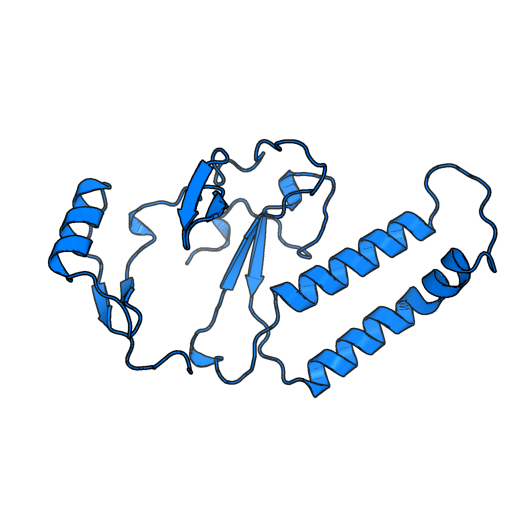ote structural similarity that sequence alignment misses.

The Foldseek neighbor list gives the closest experimentally determined structures in the PDB, ranked by structural alignment. TM-score near 1 means near-identical fold; near 0.3 means only rough topology match. This is how one finds what a novel AlphaFold prediction most resembles in the solved-structure universe.

— Confidence and disorder —

For AlphaFold models, the B-factor field carries pLDDT — the model's own estimate of local accuracy on a 0–100 scale. Regions with pLDDT<50 should be treated as essentially unmodeled; they often correspond to intrinsically disordered segments.

Crystallographic B-factors measure how much each atom's electron density is smeared out, in Å². They rise in mobile loops and surface residues and fall in the buried interior. In AlphaFold models this column is repurposed to hold pLDDT instead.

Predicted Aligned Error (PAE) is an AlphaFold confidence matrix: entry (i, j) is the expected error in the position of residue j, in ångströms, when the prediction is superimposed on the true structure at residue i. Low PAE within a block of residues means that block is internally rigid and well-predicted; high PAE between two blocks means their relative placement is uncertain even if each block individually is confident.